Protein AF-A0A9C9EP61-F1 (afdb_monomer_lite)

Foldseek 3Di:
DDDDDDDDDDDDDDPPPPPPPPPPPPAKEFDDWDWDADPFKIKIKTFIPDAWDKDWDADVQGIKMKTAQHPYYPDDDDDDDPHQFWDDWDWDQDPRIIIITTGTDPQWDDWDWDADDNRRMIMIMTGGDPVNVLVPVQVVVLVLLPPFAEEEEAAECACVQVNVPHDDPCCVVCVVLCVRNVNNYHYDYHHVPRLADDLVVVQVGQEYEYEYAPPDDQATNEPVHQVSVQVSLVSNHAYEYAHQQQPVRHDPVSNVVCCVLQQFPDKDQADWFQWKDFDDLDDPDDDPPDDTDGQPDGWGFIFTDHDPVPPPPWDQTIAGPVRTGQWTGHLVSSYIYGRTDLVSPPDPVSSSVSVVSRCCSNPPD

Structure (mmCIF, N/CA/C/O backbone):
data_AF-A0A9C9EP61-F1
#
_entry.id   AF-A0A9C9EP61-F1
#
loop_
_atom_site.group_PDB
_atom_site.id
_atom_site.type_symbol
_atom_site.label_atom_id
_atom_site.label_alt_id
_atom_site.label_comp_id
_atom_site.label_asym_id
_atom_site.label_entity_id
_atom_site.label_seq_id
_atom_site.pdbx_PDB_ins_code
_atom_site.Cartn_x
_atom_site.Cartn_y
_atom_site.Cartn_z
_atom_site.occupancy
_atom_site.B_iso_or_equiv
_atom_site.auth_seq_id
_atom_site.auth_comp_id
_atom_site.auth_asym_id
_atom_site.auth_atom_id
_atom_site.pdbx_PDB_model_num
ATOM 1 N N . MET A 1 1 ? 54.761 71.114 -69.183 1.00 47.09 1 MET A N 1
ATOM 2 C CA . MET A 1 1 ? 54.412 70.896 -67.761 1.00 47.09 1 MET A CA 1
ATOM 3 C C . MET A 1 1 ? 52.918 70.625 -67.691 1.00 47.09 1 MET A C 1
ATOM 5 O O . MET A 1 1 ? 52.150 71.533 -67.957 1.00 47.09 1 MET A O 1
ATOM 9 N N . SER A 1 2 ? 52.515 69.367 -67.508 1.00 31.52 2 SER A N 1
ATOM 10 C CA . SER A 1 2 ? 51.108 68.917 -67.514 1.00 31.52 2 SER A CA 1
ATOM 11 C C . SER A 1 2 ? 51.138 67.409 -67.237 1.00 31.52 2 SER A C 1
ATOM 13 O O . SER A 1 2 ? 51.799 66.684 -67.972 1.00 31.52 2 SER A O 1
ATOM 15 N N . ASN A 1 3 ? 50.732 66.975 -66.047 1.00 32.06 3 ASN A N 1
ATOM 16 C CA . ASN A 1 3 ? 49.383 66.523 -65.677 1.00 32.06 3 ASN A CA 1
ATOM 17 C C . ASN A 1 3 ? 49.166 65.011 -65.877 1.00 32.06 3 ASN A C 1
ATOM 19 O O . ASN A 1 3 ? 48.883 64.541 -66.970 1.00 32.06 3 ASN A O 1
ATOM 23 N N . GLN A 1 4 ? 49.165 64.346 -64.720 1.00 39.28 4 GLN A N 1
ATOM 24 C CA . GLN A 1 4 ? 48.164 63.380 -64.264 1.00 39.28 4 GLN A CA 1
ATOM 25 C C . GLN A 1 4 ? 48.228 61.883 -64.653 1.00 39.28 4 GLN A C 1
ATOM 27 O O . GLN A 1 4 ? 48.832 61.505 -65.652 1.00 39.28 4 GLN A O 1
ATOM 32 N N . PRO A 1 5 ? 47.663 61.026 -63.765 1.00 59.91 5 PRO A N 1
ATOM 33 C CA . PRO A 1 5 ? 47.977 59.606 -63.601 1.00 59.91 5 PRO A CA 1
ATOM 34 C C . PRO A 1 5 ? 46.868 58.702 -64.167 1.00 59.91 5 PRO A C 1
ATOM 36 O O . PRO A 1 5 ? 45.802 59.195 -64.507 1.00 59.91 5 PRO A O 1
ATOM 39 N N . LEU A 1 6 ? 47.066 57.377 -64.174 1.00 35.31 6 LEU A N 1
ATOM 40 C CA . LEU A 1 6 ? 46.055 56.408 -63.712 1.00 35.31 6 LEU A CA 1
ATOM 41 C C . LEU A 1 6 ? 46.571 54.968 -63.791 1.00 35.31 6 LEU A C 1
ATOM 43 O O . LEU A 1 6 ? 47.116 54.510 -64.793 1.00 35.31 6 LEU A O 1
ATOM 47 N N . SER A 1 7 ? 46.352 54.277 -62.681 1.00 42.75 7 SER A N 1
ATOM 48 C CA . SER A 1 7 ? 46.517 52.852 -62.460 1.00 42.75 7 SER A CA 1
ATOM 49 C C . SER A 1 7 ? 45.772 52.012 -63.502 1.00 42.75 7 SER A C 1
ATOM 51 O O . SER A 1 7 ? 44.589 52.215 -63.771 1.00 42.75 7 SER A O 1
ATOM 53 N N . LYS A 1 8 ? 46.450 50.997 -64.044 1.00 36.00 8 LYS A N 1
ATOM 54 C CA . LYS A 1 8 ? 45.806 49.870 -64.723 1.00 36.00 8 LYS A CA 1
ATOM 55 C C . LYS A 1 8 ? 46.095 48.602 -63.932 1.00 36.00 8 LYS A C 1
ATOM 57 O O . LYS A 1 8 ? 47.227 48.135 -63.872 1.00 36.00 8 LYS A O 1
ATOM 62 N N . TYR A 1 9 ? 45.043 48.096 -63.303 1.00 37.34 9 TYR A N 1
ATOM 63 C CA . TYR A 1 9 ? 44.960 46.778 -62.693 1.00 37.34 9 TYR A CA 1
ATOM 64 C C . TYR A 1 9 ? 45.374 45.699 -63.702 1.00 37.34 9 TYR A C 1
ATOM 66 O O . TYR A 1 9 ? 44.751 45.570 -64.756 1.00 37.34 9 TYR A O 1
ATOM 74 N N . LEU A 1 10 ? 46.389 44.903 -63.361 1.00 34.44 10 LEU A N 1
ATOM 75 C CA . LEU A 1 10 ? 46.629 43.607 -63.986 1.00 34.44 10 LEU A CA 1
ATOM 76 C C . LEU A 1 10 ? 46.013 42.545 -63.068 1.00 34.44 10 LEU A C 1
ATOM 78 O O . LEU A 1 10 ? 46.507 42.284 -61.973 1.00 34.44 10 LEU A O 1
ATOM 82 N N . ILE A 1 11 ? 44.888 41.981 -63.497 1.00 39.00 11 ILE A N 1
ATOM 83 C CA . ILE A 1 11 ? 44.238 40.840 -62.852 1.00 39.00 11 ILE A CA 1
ATOM 84 C C . ILE A 1 11 ? 45.041 39.592 -63.240 1.00 39.00 11 ILE A C 1
ATOM 86 O O . ILE A 1 11 ? 45.041 39.200 -64.404 1.00 39.00 11 ILE A O 1
ATOM 90 N N . ILE A 1 12 ? 45.716 38.961 -62.277 1.00 40.34 12 ILE A N 1
ATOM 91 C CA . ILE A 1 12 ? 46.240 37.599 -62.430 1.00 40.34 12 ILE A CA 1
ATOM 92 C C . ILE A 1 12 ? 45.172 36.648 -61.884 1.00 40.34 12 ILE A C 1
ATOM 94 O O . ILE A 1 12 ? 44.967 36.555 -60.676 1.00 40.34 12 ILE A O 1
ATOM 98 N N . ILE A 1 13 ? 44.469 35.957 -62.784 1.00 39.62 13 ILE A N 1
ATOM 99 C CA . ILE A 1 13 ? 43.580 34.845 -62.437 1.00 39.62 13 ILE A CA 1
ATOM 100 C C . ILE A 1 13 ? 44.462 33.614 -62.213 1.00 39.62 13 ILE A C 1
ATOM 102 O O . ILE A 1 13 ? 44.888 32.967 -63.166 1.00 39.62 13 ILE A O 1
ATOM 106 N N . ALA A 1 14 ? 44.737 33.280 -60.954 1.00 39.09 14 ALA A N 1
ATOM 107 C CA . ALA A 1 14 ? 45.193 31.944 -60.594 1.00 39.09 14 ALA A CA 1
ATOM 108 C C . ALA A 1 14 ? 43.950 31.059 -60.422 1.00 39.09 14 ALA A C 1
ATOM 110 O O . ALA A 1 14 ? 43.217 31.194 -59.443 1.00 39.09 14 ALA A O 1
ATOM 111 N N . LEU A 1 15 ? 43.691 30.179 -61.396 1.00 37.53 15 LEU A N 1
ATOM 112 C CA . LEU A 1 15 ? 42.728 29.087 -61.258 1.00 37.53 15 LEU A CA 1
ATOM 113 C C . LEU A 1 15 ? 43.193 28.168 -60.118 1.00 37.53 15 LEU A C 1
ATOM 115 O O . LEU A 1 15 ? 44.021 27.280 -60.311 1.00 37.53 15 LEU A O 1
ATOM 119 N N . SER A 1 16 ? 42.651 28.365 -58.923 1.00 39.03 16 SER A N 1
ATOM 120 C CA . SER A 1 16 ? 42.674 27.368 -57.862 1.00 39.03 16 SER A CA 1
ATOM 121 C C . SER A 1 16 ? 41.509 26.406 -58.087 1.00 39.03 16 SER A C 1
ATOM 123 O O . SER A 1 16 ? 40.416 26.562 -57.547 1.00 39.03 16 SER A O 1
ATOM 125 N N . THR A 1 17 ? 41.735 25.364 -58.887 1.00 43.00 17 THR A N 1
ATOM 126 C CA . THR A 1 17 ? 40.941 24.137 -58.773 1.00 43.00 17 THR A CA 1
ATOM 127 C C . THR A 1 17 ? 41.247 23.515 -57.415 1.00 43.00 17 THR A C 1
ATOM 129 O O . THR A 1 17 ? 42.119 22.657 -57.280 1.00 43.00 17 THR A O 1
ATOM 132 N N . LEU A 1 18 ? 40.551 23.994 -56.384 1.00 37.81 18 LEU A N 1
ATOM 133 C CA . LEU A 1 18 ? 40.455 23.328 -55.100 1.00 37.81 18 LEU A CA 1
ATOM 134 C C . LEU A 1 18 ? 39.648 22.049 -55.345 1.00 37.81 18 LEU A C 1
ATOM 136 O O . LEU A 1 18 ? 38.420 22.039 -55.274 1.00 37.81 18 LEU A O 1
ATOM 140 N N . VAL A 1 19 ? 40.337 20.967 -55.706 1.00 42.50 19 VAL A N 1
ATOM 141 C CA . VAL A 1 19 ? 39.764 19.627 -55.610 1.00 42.50 19 VAL A CA 1
ATOM 142 C C . VAL A 1 19 ? 39.486 19.426 -54.128 1.00 42.50 19 VAL A C 1
ATOM 144 O O . VAL A 1 19 ? 40.402 19.203 -53.338 1.00 42.50 19 VAL A O 1
ATOM 147 N N . ALA A 1 20 ? 38.223 19.582 -53.735 1.00 42.50 20 ALA A N 1
ATOM 148 C CA . ALA A 1 20 ? 37.756 19.179 -52.425 1.00 42.50 20 ALA A CA 1
ATOM 149 C C . ALA A 1 20 ? 37.981 17.668 -52.322 1.00 42.50 20 ALA A C 1
ATOM 151 O O . ALA A 1 20 ? 37.169 16.870 -52.790 1.00 42.50 20 ALA A O 1
ATOM 152 N N . LEU A 1 21 ? 39.126 17.270 -51.762 1.00 39.22 21 LEU A N 1
ATOM 153 C CA . LEU A 1 21 ? 39.342 15.904 -51.317 1.00 39.22 21 LEU A CA 1
ATOM 154 C C . LEU A 1 21 ? 38.167 15.577 -50.390 1.00 39.22 21 LEU A C 1
ATOM 156 O O . LEU A 1 21 ? 37.968 16.304 -49.410 1.00 39.22 21 LEU A O 1
ATOM 160 N N . PRO A 1 22 ? 37.351 14.550 -50.686 1.00 43.78 22 PRO A N 1
ATOM 161 C CA . PRO A 1 22 ? 36.293 14.164 -49.778 1.00 43.78 22 PRO A CA 1
ATOM 162 C C . PRO A 1 22 ? 36.970 13.815 -48.459 1.00 43.78 22 PRO A C 1
ATOM 164 O O . PRO A 1 22 ? 37.740 12.858 -48.381 1.00 43.78 22 PRO A O 1
ATOM 167 N N . ILE A 1 23 ? 36.721 14.625 -47.428 1.00 45.16 23 ILE A N 1
ATOM 168 C CA . ILE A 1 23 ? 37.123 14.308 -46.065 1.00 45.16 23 ILE A CA 1
ATOM 169 C C . ILE A 1 23 ? 36.428 12.985 -45.763 1.00 45.16 23 ILE A C 1
ATOM 171 O O . ILE A 1 23 ? 35.215 12.939 -45.544 1.00 45.16 23 ILE A O 1
ATOM 175 N N . SER A 1 24 ? 37.191 11.895 -45.845 1.00 47.41 24 SER A N 1
ATOM 176 C CA . SER A 1 24 ? 36.751 10.560 -45.474 1.00 47.41 24 SER A CA 1
ATOM 177 C C . SER A 1 24 ? 36.439 10.614 -43.989 1.00 47.41 24 SER A C 1
ATOM 179 O O . SER A 1 24 ? 37.309 10.418 -43.140 1.00 47.41 24 SER A O 1
ATOM 181 N N . THR A 1 25 ? 35.188 10.934 -43.672 1.00 54.41 25 THR A N 1
ATOM 182 C CA . THR A 1 25 ? 34.668 10.887 -42.314 1.00 54.41 25 THR A CA 1
ATOM 183 C C . THR A 1 25 ? 34.943 9.474 -41.804 1.00 54.41 25 THR A C 1
ATOM 185 O O . THR A 1 25 ? 34.548 8.514 -42.477 1.00 54.41 25 THR A O 1
ATOM 188 N N . PRO A 1 26 ? 35.670 9.310 -40.683 1.00 55.53 26 PRO A N 1
ATOM 189 C CA . PRO A 1 26 ? 36.071 7.995 -40.218 1.00 55.53 26 PRO A CA 1
ATOM 190 C C . PRO A 1 26 ? 34.837 7.107 -40.096 1.00 55.53 26 PRO A C 1
ATOM 192 O O . PRO A 1 26 ? 33.879 7.479 -39.424 1.00 55.53 26 PRO A O 1
ATOM 195 N N . ALA A 1 27 ? 34.862 5.942 -40.740 1.00 72.38 27 ALA A N 1
ATOM 196 C CA . ALA A 1 27 ? 33.738 5.018 -40.714 1.00 72.38 27 ALA A CA 1
ATOM 197 C C . ALA A 1 27 ? 33.369 4.653 -39.269 1.00 72.38 27 ALA A C 1
ATOM 199 O O . ALA A 1 27 ? 34.232 4.159 -38.539 1.00 72.38 27 ALA A O 1
ATOM 200 N N . LEU A 1 28 ? 32.125 4.940 -38.872 1.00 89.50 28 LEU A N 1
ATOM 201 C CA . LEU A 1 28 ? 31.515 4.461 -37.632 1.00 89.50 28 LEU A CA 1
ATOM 202 C C . LEU A 1 28 ? 31.005 3.039 -37.871 1.00 89.50 28 LEU A C 1
ATOM 204 O O . LEU A 1 28 ? 30.383 2.765 -38.907 1.00 89.50 28 LEU A O 1
ATOM 208 N N . LYS A 1 29 ? 31.282 2.143 -36.928 1.00 92.75 29 LYS A N 1
ATOM 209 C CA . LYS A 1 29 ? 30.947 0.722 -37.021 1.00 92.75 29 LYS A CA 1
ATOM 210 C C . LYS A 1 29 ? 30.133 0.286 -35.811 1.00 92.75 29 LYS A C 1
ATOM 212 O O . LYS A 1 29 ? 30.565 0.521 -34.684 1.00 92.75 29 LYS A O 1
ATOM 217 N N . LEU A 1 30 ? 29.010 -0.393 -36.048 1.00 93.88 30 LEU A N 1
ATOM 218 C CA . LEU A 1 30 ? 28.313 -1.144 -35.001 1.00 93.88 30 LEU A CA 1
ATOM 219 C C . LEU A 1 30 ? 29.069 -2.460 -34.774 1.00 93.88 30 LEU A C 1
ATOM 221 O O . LEU A 1 30 ? 29.261 -3.230 -35.717 1.00 93.88 30 LEU A O 1
ATOM 225 N N . LYS A 1 31 ? 29.549 -2.662 -33.548 1.00 95.19 31 LYS A N 1
ATOM 226 C CA . LYS A 1 31 ? 30.440 -3.757 -33.148 1.00 95.19 31 LYS A CA 1
ATOM 227 C C . LYS A 1 31 ? 29.719 -4.889 -32.443 1.00 95.19 31 LYS A C 1
ATOM 229 O O . LYS A 1 31 ? 30.128 -6.031 -32.609 1.00 95.19 31 LYS A O 1
ATOM 234 N N . ASN A 1 32 ? 28.721 -4.562 -31.632 1.00 95.12 32 ASN A N 1
ATOM 235 C CA . ASN A 1 32 ? 28.028 -5.543 -30.818 1.00 95.12 32 ASN A CA 1
ATOM 236 C C . ASN A 1 32 ? 26.606 -5.087 -30.493 1.00 95.12 32 ASN A C 1
ATOM 238 O O . ASN A 1 32 ? 26.343 -3.881 -30.415 1.00 95.12 32 ASN A O 1
ATOM 242 N N . ILE A 1 33 ? 25.730 -6.066 -30.286 1.00 95.25 33 ILE A N 1
ATOM 243 C CA . ILE A 1 33 ? 24.381 -5.894 -29.761 1.00 95.25 33 ILE A CA 1
ATOM 244 C C . ILE A 1 33 ? 24.231 -6.890 -28.619 1.00 95.25 33 ILE A C 1
ATOM 246 O O . ILE A 1 33 ? 24.297 -8.095 -28.849 1.00 95.25 33 ILE A O 1
ATOM 250 N N . GLU A 1 34 ? 24.016 -6.397 -27.407 1.00 93.75 34 GLU A N 1
ATOM 251 C CA . GLU A 1 34 ? 23.758 -7.245 -26.242 1.00 93.75 34 GLU A CA 1
ATOM 252 C C . GLU A 1 34 ? 22.342 -7.021 -25.731 1.00 93.75 34 GLU A C 1
ATOM 254 O O . GLU A 1 34 ? 21.835 -5.899 -25.730 1.00 93.75 34 GLU A O 1
ATOM 259 N N . ILE A 1 35 ? 21.705 -8.108 -25.303 1.00 92.31 35 ILE A N 1
ATOM 260 C CA . ILE A 1 35 ? 20.376 -8.092 -24.702 1.00 92.31 35 ILE A CA 1
ATOM 261 C C . ILE A 1 35 ? 20.505 -8.739 -23.332 1.00 92.31 35 ILE A C 1
ATOM 263 O O . ILE A 1 35 ? 20.942 -9.882 -23.222 1.00 92.31 35 ILE A O 1
ATOM 267 N N . ALA A 1 36 ? 20.099 -8.018 -22.294 1.00 87.94 36 ALA A N 1
ATOM 268 C CA . ALA A 1 36 ? 19.971 -8.576 -20.957 1.00 87.94 36 ALA A CA 1
ATOM 269 C C . ALA A 1 36 ? 18.525 -8.416 -20.498 1.00 87.94 36 ALA A C 1
ATOM 271 O O . ALA A 1 36 ? 18.012 -7.299 -20.396 1.00 87.94 36 ALA A O 1
ATOM 272 N N . SER A 1 37 ? 17.867 -9.545 -20.241 1.00 82.56 37 SER A N 1
ATOM 273 C CA . SER A 1 37 ? 16.526 -9.568 -19.668 1.00 82.56 37 SER A CA 1
ATOM 274 C C . SER A 1 37 ? 16.626 -9.731 -18.160 1.00 82.56 37 SER A C 1
ATOM 276 O O . SER A 1 37 ? 17.314 -10.621 -17.667 1.00 82.56 37 SER A O 1
ATOM 278 N N . ARG A 1 38 ? 15.912 -8.879 -17.438 1.00 74.75 38 ARG A N 1
ATOM 279 C CA . ARG A 1 38 ? 15.660 -8.983 -16.003 1.00 74.75 38 ARG A CA 1
ATOM 280 C C . ARG A 1 38 ? 14.165 -9.170 -15.787 1.00 74.75 38 ARG A C 1
ATOM 282 O O . ARG A 1 38 ? 13.385 -9.164 -16.741 1.00 74.75 38 ARG A O 1
ATOM 289 N N . GLU A 1 39 ? 13.774 -9.337 -14.534 1.00 66.06 39 GLU A N 1
ATOM 290 C CA . GLU A 1 39 ? 12.366 -9.429 -14.164 1.00 66.06 39 GLU A CA 1
ATOM 291 C C . GLU A 1 39 ? 11.584 -8.159 -14.523 1.00 66.06 39 GLU A C 1
ATOM 293 O O . GLU A 1 39 ? 10.521 -8.244 -15.132 1.00 66.06 39 GLU A O 1
ATOM 298 N N . GLU A 1 40 ? 12.163 -6.989 -14.247 1.00 70.69 40 GLU A N 1
ATOM 299 C CA . GLU A 1 40 ? 11.479 -5.697 -14.381 1.00 70.69 40 GLU A CA 1
ATOM 300 C C . GLU A 1 40 ? 11.899 -4.877 -15.607 1.00 70.69 40 GLU A C 1
ATOM 302 O O . GLU A 1 40 ? 11.382 -3.784 -15.842 1.00 70.69 40 GLU A O 1
ATOM 307 N N . SER A 1 41 ? 12.861 -5.351 -16.398 1.00 77.81 41 SER A N 1
ATOM 308 C CA . SER A 1 41 ? 13.286 -4.638 -17.602 1.00 77.81 41 SER A CA 1
ATOM 309 C C . SER A 1 41 ? 14.017 -5.530 -18.595 1.00 77.81 41 SER A C 1
ATOM 311 O O . SER A 1 41 ? 14.496 -6.617 -18.282 1.00 77.81 41 SER A O 1
ATOM 313 N N . THR A 1 42 ? 14.119 -5.062 -19.835 1.00 86.69 42 THR A N 1
ATOM 314 C CA . THR A 1 42 ? 15.084 -5.573 -20.811 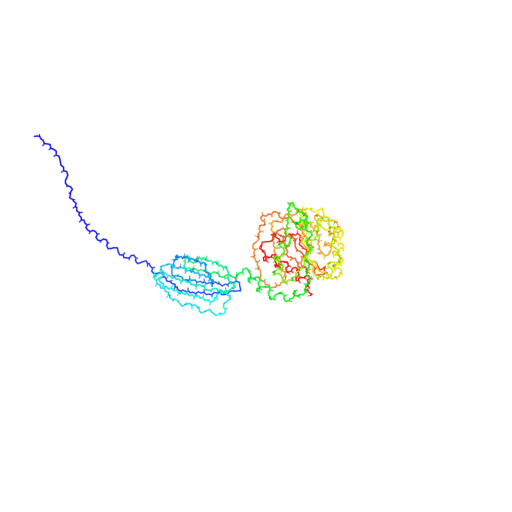1.00 86.69 42 THR A CA 1
ATOM 315 C C . THR A 1 42 ? 15.976 -4.427 -21.254 1.00 86.69 42 THR A C 1
ATOM 317 O O . THR A 1 42 ? 15.482 -3.403 -21.725 1.00 86.69 42 THR A O 1
ATOM 320 N N . SER A 1 43 ? 17.289 -4.591 -21.116 1.00 88.75 43 SER A N 1
ATOM 321 C CA . SER A 1 43 ? 18.269 -3.647 -21.649 1.00 88.75 43 SER A CA 1
ATOM 322 C C . SER A 1 43 ? 18.833 -4.148 -22.970 1.00 88.75 43 SER A C 1
ATOM 324 O O . SER A 1 43 ? 19.226 -5.311 -23.071 1.00 88.75 43 SER A O 1
ATOM 326 N N . ILE A 1 44 ? 18.913 -3.250 -23.947 1.00 94.00 44 ILE A N 1
ATOM 327 C CA . ILE A 1 44 ? 19.553 -3.467 -25.242 1.00 94.00 44 ILE A CA 1
ATOM 328 C C . ILE A 1 44 ? 20.723 -2.500 -25.365 1.00 94.00 44 ILE A C 1
ATOM 330 O O . ILE A 1 44 ? 20.549 -1.283 -25.281 1.00 94.00 44 ILE A O 1
ATOM 334 N N . ASP A 1 45 ? 21.897 -3.052 -25.619 1.00 93.75 45 ASP A N 1
ATOM 335 C CA . ASP A 1 45 ? 23.152 -2.326 -25.713 1.00 93.75 45 ASP A CA 1
ATOM 336 C C . ASP A 1 45 ? 23.671 -2.353 -27.149 1.00 93.75 45 ASP A C 1
ATOM 338 O O . ASP A 1 45 ? 23.980 -3.412 -27.684 1.00 93.75 45 ASP A O 1
ATOM 342 N N . LEU A 1 46 ? 23.785 -1.179 -27.777 1.00 95.50 46 LEU A N 1
ATOM 343 C CA . LEU A 1 46 ? 24.366 -1.004 -29.111 1.00 95.50 46 LEU A CA 1
ATOM 344 C C . LEU A 1 46 ? 25.769 -0.404 -28.980 1.00 95.50 46 LEU A C 1
ATOM 346 O O . LEU A 1 46 ? 25.921 0.784 -28.670 1.00 95.50 46 LEU A O 1
ATOM 350 N N . ALA A 1 47 ? 26.798 -1.219 -29.207 1.00 95.44 47 ALA A N 1
ATOM 351 C CA . ALA A 1 47 ? 28.192 -0.824 -29.016 1.00 95.44 47 ALA A CA 1
ATOM 352 C C . ALA A 1 47 ? 28.857 -0.404 -30.332 1.00 95.44 47 ALA A C 1
ATOM 354 O O . ALA A 1 47 ? 28.889 -1.164 -31.300 1.00 95.44 47 ALA A O 1
ATOM 355 N N . PHE A 1 48 ? 29.466 0.778 -30.351 1.00 95.00 48 PHE A N 1
ATOM 356 C CA . PHE A 1 48 ? 30.142 1.349 -31.512 1.00 95.00 48 PHE A CA 1
ATOM 357 C C . PHE A 1 48 ? 31.639 1.554 -31.261 1.00 95.00 48 PHE A C 1
ATOM 359 O O . PHE A 1 48 ? 32.102 1.697 -30.129 1.00 95.00 48 PHE A O 1
ATOM 366 N N . ASP A 1 49 ? 32.432 1.611 -32.331 1.00 93.19 49 ASP A N 1
ATOM 367 C CA . ASP A 1 49 ? 33.876 1.857 -32.226 1.00 93.19 49 ASP A CA 1
ATOM 368 C C . ASP A 1 49 ? 34.222 3.315 -31.849 1.00 93.19 49 ASP A C 1
ATOM 370 O O . ASP A 1 49 ? 35.288 3.593 -31.273 1.00 93.19 49 ASP A O 1
ATOM 374 N N . LYS A 1 50 ? 33.308 4.252 -32.131 1.00 91.12 50 LYS A N 1
ATOM 375 C CA . LYS A 1 50 ? 33.460 5.703 -31.948 1.00 91.12 50 LYS A CA 1
ATOM 376 C C . LYS A 1 50 ? 32.165 6.342 -31.430 1.00 91.12 50 LYS A C 1
ATOM 378 O O . LYS A 1 50 ? 31.104 5.737 -31.560 1.00 91.12 50 LYS A O 1
ATOM 383 N N . PRO A 1 51 ? 32.238 7.559 -30.857 1.00 90.56 51 PRO A N 1
ATOM 384 C CA . PRO A 1 51 ? 31.046 8.323 -30.523 1.00 90.56 51 PRO A CA 1
ATOM 385 C C . PRO A 1 51 ? 30.182 8.601 -31.754 1.00 90.56 51 PRO A C 1
ATOM 387 O O . PRO A 1 51 ? 30.699 8.776 -32.859 1.00 90.56 51 PRO A O 1
ATOM 390 N N . PHE A 1 52 ? 28.873 8.651 -31.547 1.00 90.62 52 PHE A N 1
ATOM 391 C CA . PHE A 1 52 ? 27.879 8.793 -32.608 1.00 90.62 52 PHE A CA 1
ATOM 392 C C . PHE A 1 52 ? 26.756 9.729 -32.187 1.00 90.62 52 PHE A C 1
ATOM 394 O O . PHE A 1 52 ? 26.560 9.983 -30.998 1.00 90.62 52 PHE A O 1
ATOM 401 N N . ASP A 1 53 ? 25.984 10.182 -33.167 1.00 88.62 53 ASP A N 1
ATOM 402 C CA . ASP A 1 53 ? 24.740 10.917 -32.967 1.00 88.62 53 ASP A CA 1
ATOM 403 C C . ASP A 1 53 ? 23.557 10.008 -33.279 1.00 88.62 53 ASP A C 1
ATOM 405 O O . ASP A 1 53 ? 23.651 9.132 -34.146 1.00 88.62 53 ASP A O 1
ATOM 409 N N . TYR A 1 54 ? 22.450 10.210 -32.568 1.00 90.69 54 TYR A N 1
ATOM 410 C CA . TYR A 1 54 ? 21.248 9.408 -32.738 1.00 90.69 54 TYR A CA 1
ATOM 411 C C . TYR A 1 54 ? 19.987 10.243 -32.534 1.00 90.69 54 TYR A C 1
ATOM 413 O O . TYR A 1 54 ? 20.023 11.248 -31.826 1.00 90.69 54 TYR A O 1
ATOM 421 N N . ASN A 1 55 ? 18.893 9.801 -33.148 1.00 86.75 55 ASN A N 1
ATOM 422 C CA . ASN A 1 55 ? 17.542 10.197 -32.777 1.00 86.75 55 ASN A CA 1
ATOM 423 C C . ASN A 1 55 ? 16.750 8.958 -32.349 1.00 86.75 55 ASN A C 1
ATOM 425 O O . ASN A 1 55 ? 17.025 7.857 -32.836 1.00 86.75 55 ASN A O 1
ATOM 429 N N . ILE A 1 56 ? 15.787 9.138 -31.453 1.00 87.31 56 ILE A N 1
ATOM 430 C CA . ILE A 1 56 ? 14.904 8.074 -30.985 1.00 87.31 56 ILE A CA 1
ATOM 431 C C . ILE A 1 56 ? 13.468 8.580 -30.964 1.00 87.31 56 ILE A C 1
ATOM 433 O O . ILE A 1 56 ? 13.183 9.623 -30.386 1.00 87.31 56 ILE A O 1
ATOM 437 N N . ASP A 1 57 ? 12.577 7.803 -31.567 1.00 81.75 57 ASP A N 1
ATOM 438 C CA . ASP A 1 57 ? 11.151 8.082 -31.623 1.00 81.75 57 ASP A CA 1
ATOM 439 C C . ASP A 1 57 ? 10.380 6.864 -31.100 1.00 81.75 57 ASP A C 1
ATOM 441 O O . ASP A 1 57 ? 10.663 5.713 -31.458 1.00 81.75 57 ASP A O 1
ATOM 445 N N . ALA A 1 58 ? 9.390 7.113 -30.245 1.00 79.25 58 ALA A N 1
ATOM 446 C CA . ALA A 1 58 ? 8.426 6.090 -29.865 1.00 79.25 58 ALA A CA 1
ATOM 447 C C . ALA A 1 58 ? 7.445 5.861 -31.021 1.00 79.25 58 ALA A C 1
ATOM 449 O O . ALA A 1 58 ? 6.934 6.811 -31.614 1.00 79.25 58 ALA A O 1
ATOM 450 N N . ILE A 1 59 ? 7.174 4.598 -31.338 1.00 80.38 59 ILE A N 1
ATOM 451 C CA . ILE A 1 59 ? 6.251 4.200 -32.404 1.00 80.38 59 ILE A CA 1
ATOM 452 C C . ILE A 1 59 ? 5.202 3.232 -31.860 1.00 80.38 59 ILE A C 1
ATOM 454 O O . ILE A 1 59 ? 5.386 2.605 -30.816 1.00 80.38 59 ILE A O 1
ATOM 458 N N . ALA A 1 60 ? 4.097 3.066 -32.587 1.00 77.12 60 ALA A N 1
ATOM 459 C CA . ALA A 1 60 ? 3.128 2.026 -32.262 1.00 77.12 60 ALA A CA 1
ATOM 460 C C . ALA A 1 60 ? 3.827 0.652 -32.236 1.00 77.12 60 ALA A C 1
ATOM 462 O O . ALA A 1 60 ? 4.399 0.214 -33.238 1.00 77.12 60 ALA A O 1
ATOM 463 N N . GLY A 1 61 ? 3.797 -0.005 -31.073 1.00 80.25 61 GLY A N 1
ATOM 464 C CA . GLY A 1 61 ? 4.423 -1.310 -30.865 1.00 80.25 61 GLY A CA 1
ATOM 465 C C . GLY A 1 61 ? 5.942 -1.291 -30.658 1.00 80.25 61 GLY A C 1
ATOM 466 O O . GLY A 1 61 ? 6.555 -2.340 -30.831 1.00 80.25 61 GLY A O 1
ATOM 467 N N . GLY A 1 62 ? 6.561 -0.151 -30.315 1.00 88.44 62 GLY A N 1
ATOM 468 C CA . GLY A 1 62 ? 7.944 -0.137 -29.825 1.00 88.44 62 GLY A CA 1
ATOM 469 C C . GLY A 1 62 ? 8.721 1.159 -30.061 1.00 88.44 62 GLY A C 1
ATOM 470 O O . GLY A 1 62 ? 8.209 2.259 -29.865 1.00 88.44 62 GLY A O 1
ATOM 471 N N . LEU A 1 63 ? 9.986 1.021 -30.465 1.00 89.69 63 LEU A N 1
ATOM 472 C CA . LEU A 1 63 ? 10.932 2.122 -30.654 1.00 89.69 63 LEU A CA 1
ATOM 473 C C . LEU A 1 63 ? 11.549 2.113 -32.049 1.00 89.69 63 LEU A C 1
ATOM 475 O O . LEU A 1 63 ? 11.863 1.057 -32.608 1.00 89.69 63 LEU A O 1
ATOM 479 N N . PHE A 1 64 ? 11.809 3.310 -32.563 1.00 90.38 64 PHE A N 1
ATOM 480 C CA . PHE A 1 64 ? 12.598 3.530 -33.763 1.00 90.38 64 PHE A CA 1
ATOM 481 C C . PHE A 1 64 ? 13.805 4.409 -33.442 1.00 90.38 64 PHE A C 1
ATOM 483 O O . PHE A 1 64 ? 13.664 5.512 -32.924 1.00 90.38 64 PHE A O 1
ATOM 490 N N . ILE A 1 65 ? 15.003 3.912 -33.736 1.00 93.12 65 ILE A N 1
ATOM 491 C CA . ILE A 1 65 ? 16.269 4.586 -33.449 1.00 93.12 65 ILE A CA 1
ATOM 492 C C . ILE A 1 65 ? 17.008 4.798 -34.763 1.00 93.12 65 ILE A C 1
ATOM 494 O O . ILE A 1 65 ? 17.185 3.870 -35.554 1.00 93.12 65 ILE A O 1
ATOM 498 N N . ILE A 1 66 ? 17.480 6.018 -34.980 1.00 91.44 66 ILE A N 1
ATOM 499 C CA . ILE A 1 66 ? 18.280 6.399 -36.139 1.00 91.44 66 ILE A CA 1
ATOM 500 C C . ILE A 1 66 ? 19.680 6.740 -35.645 1.00 91.44 66 ILE A C 1
ATOM 502 O O . ILE A 1 66 ? 19.832 7.699 -34.896 1.00 91.44 66 ILE A O 1
ATOM 506 N N . ILE A 1 67 ? 20.703 5.998 -36.074 1.00 92.75 67 ILE A N 1
ATOM 507 C CA . ILE A 1 67 ? 22.114 6.313 -35.811 1.00 92.75 67 ILE A CA 1
ATOM 508 C C . ILE A 1 67 ? 22.784 6.788 -37.103 1.00 92.75 67 ILE A C 1
ATOM 510 O O . ILE A 1 67 ? 22.749 6.114 -38.136 1.00 92.75 67 ILE A O 1
ATOM 514 N N . TYR A 1 68 ? 23.420 7.956 -37.047 1.00 89.50 68 TYR A N 1
ATOM 515 C CA . TYR A 1 68 ? 24.003 8.606 -38.221 1.00 89.50 68 TYR A CA 1
ATOM 516 C C . TYR A 1 68 ? 25.452 8.177 -38.478 1.00 89.50 68 TYR A C 1
ATOM 518 O O . TYR A 1 68 ? 26.207 7.886 -37.553 1.00 89.50 68 TYR A O 1
ATOM 526 N N . LYS A 1 69 ? 25.867 8.227 -39.751 1.00 89.19 69 LYS A N 1
ATOM 527 C CA . LYS A 1 69 ? 27.245 7.990 -40.232 1.00 89.19 69 LYS A CA 1
ATOM 528 C C . LYS A 1 69 ? 27.759 6.550 -40.044 1.00 89.19 69 LYS A C 1
ATOM 530 O O . LYS A 1 69 ? 28.967 6.325 -40.125 1.00 89.19 69 LYS A O 1
ATOM 535 N N . VAL A 1 70 ? 26.870 5.573 -39.847 1.00 87.62 70 VAL A N 1
ATOM 536 C CA . VAL A 1 70 ? 27.214 4.149 -39.695 1.00 87.62 70 VAL A CA 1
ATOM 537 C C . VAL A 1 70 ? 27.528 3.532 -41.058 1.00 87.62 70 VAL A C 1
ATOM 539 O O . VAL A 1 70 ? 26.642 3.270 -41.865 1.00 87.62 70 VAL A O 1
ATOM 542 N N . ASN A 1 71 ? 28.800 3.249 -41.319 1.00 86.75 71 ASN A N 1
ATOM 543 C CA . ASN A 1 71 ? 29.240 2.714 -42.613 1.00 86.75 71 ASN A CA 1
ATOM 544 C C . ASN A 1 71 ? 29.245 1.184 -42.661 1.00 86.75 71 ASN A C 1
ATOM 546 O O . ASN A 1 71 ? 29.306 0.611 -43.745 1.00 86.75 71 ASN A O 1
ATOM 550 N N . LYS A 1 72 ? 29.238 0.518 -41.503 1.00 86.50 72 LYS A N 1
ATOM 551 C CA . LYS A 1 72 ? 29.332 -0.940 -41.431 1.00 86.50 72 LYS A CA 1
ATOM 552 C C . LYS A 1 72 ? 28.674 -1.481 -40.163 1.00 86.50 72 LYS A C 1
ATOM 554 O O . LYS A 1 72 ? 28.819 -0.893 -39.093 1.00 86.50 72 LYS A O 1
ATOM 559 N N . VAL A 1 73 ? 28.002 -2.619 -40.301 1.00 88.94 73 VAL A N 1
ATOM 560 C CA . VAL A 1 73 ? 27.511 -3.453 -39.197 1.00 88.94 73 VAL A CA 1
ATOM 561 C C . VAL A 1 73 ? 28.386 -4.705 -39.170 1.00 88.94 73 VAL A C 1
ATOM 563 O O . VAL A 1 73 ? 28.524 -5.367 -40.196 1.00 88.94 73 VAL A O 1
ATOM 566 N N . GLU A 1 74 ? 29.066 -4.967 -38.054 1.00 90.62 74 GLU A N 1
ATOM 567 C CA . GLU A 1 74 ? 30.025 -6.079 -37.908 1.00 90.62 74 GLU A CA 1
ATOM 568 C C . GLU A 1 74 ? 29.522 -7.185 -36.965 1.00 90.62 74 GLU A C 1
ATOM 570 O O . GLU A 1 74 ? 30.284 -8.083 -36.624 1.00 90.62 74 GLU A O 1
ATOM 575 N N . CYS A 1 75 ? 28.250 -7.138 -36.570 1.00 88.56 75 CYS A N 1
ATOM 576 C CA . CYS A 1 75 ? 27.607 -8.119 -35.700 1.00 88.56 75 CYS A CA 1
ATOM 577 C C . CYS A 1 75 ? 26.260 -8.573 -36.277 1.00 88.56 75 CYS A C 1
ATOM 579 O O . CYS A 1 75 ? 25.641 -7.864 -37.074 1.00 88.56 75 CYS A O 1
ATOM 581 N N . SER A 1 76 ? 25.799 -9.746 -35.855 1.00 89.38 76 SER A N 1
ATOM 582 C CA . SER A 1 76 ? 24.422 -10.193 -36.062 1.00 89.38 76 SER A CA 1
ATOM 583 C C . SER A 1 76 ? 23.506 -9.619 -34.981 1.00 89.38 76 SER A C 1
ATOM 585 O O . SER A 1 76 ? 23.958 -9.225 -33.905 1.00 89.38 76 SER A O 1
ATOM 587 N N . VAL A 1 77 ? 22.207 -9.563 -35.273 1.00 89.75 77 VAL A N 1
ATOM 588 C CA . VAL A 1 77 ? 21.192 -9.311 -34.246 1.00 89.75 77 VAL A CA 1
ATOM 589 C C . VAL A 1 77 ? 21.020 -10.606 -33.442 1.00 89.75 77 VAL A C 1
ATOM 591 O O . VAL A 1 77 ? 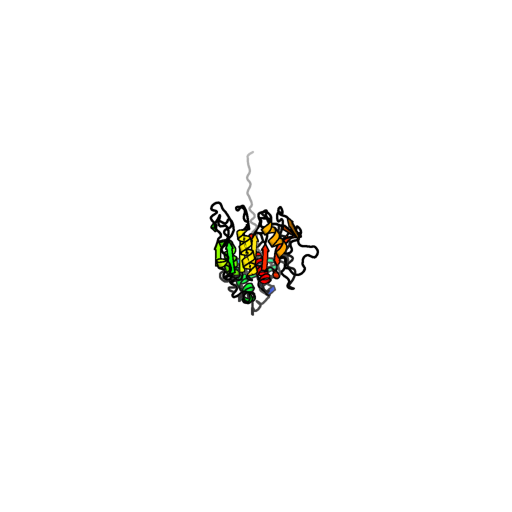20.832 -11.649 -34.072 1.00 89.75 77 VAL A O 1
ATOM 594 N N . PRO A 1 78 ? 21.108 -10.575 -32.099 1.00 88.38 78 PRO A N 1
ATOM 595 C CA . PRO A 1 78 ? 20.837 -11.747 -31.277 1.00 88.38 78 PRO A CA 1
ATOM 596 C C . PRO A 1 78 ? 19.423 -12.275 -31.520 1.00 88.38 78 PRO A C 1
ATOM 598 O O . PRO A 1 78 ? 18.485 -11.493 -31.689 1.00 88.38 78 PRO A O 1
ATOM 601 N N . GLU A 1 79 ? 19.270 -13.595 -31.522 1.00 87.19 79 GLU A N 1
ATOM 602 C CA . GLU A 1 79 ? 17.948 -14.212 -31.545 1.00 87.19 79 GLU A CA 1
ATOM 603 C C . GLU A 1 79 ? 17.212 -13.894 -30.238 1.00 87.19 79 GLU A C 1
ATOM 605 O O . GLU A 1 79 ? 17.802 -13.906 -29.157 1.00 87.19 79 GLU A O 1
ATOM 610 N N . ILE A 1 80 ? 15.925 -13.563 -30.342 1.00 86.88 80 ILE A N 1
ATOM 611 C CA . ILE A 1 80 ? 15.087 -13.227 -29.191 1.00 86.88 80 ILE A CA 1
ATOM 612 C C . ILE A 1 80 ? 14.157 -14.408 -28.947 1.00 86.88 80 ILE A C 1
ATOM 614 O O . ILE A 1 80 ? 13.111 -14.527 -29.581 1.00 86.88 80 ILE A O 1
ATOM 618 N N . THR A 1 81 ? 14.556 -15.273 -28.020 1.00 76.75 81 THR A N 1
ATOM 619 C CA . THR A 1 81 ? 13.740 -16.372 -27.497 1.00 76.75 81 THR A CA 1
ATOM 620 C C . THR A 1 81 ? 13.292 -16.018 -26.083 1.00 76.75 81 THR A C 1
ATOM 622 O O . THR A 1 81 ? 14.119 -15.637 -25.256 1.00 76.75 81 THR A O 1
ATOM 625 N N . ASP A 1 82 ? 11.992 -16.117 -25.807 1.00 72.38 82 ASP A N 1
ATOM 626 C CA . ASP A 1 82 ? 11.406 -15.963 -24.466 1.00 72.38 82 ASP A CA 1
ATOM 627 C C . ASP A 1 82 ? 11.711 -14.637 -23.740 1.00 72.38 82 ASP A C 1
ATOM 629 O O . ASP A 1 82 ? 11.915 -14.592 -22.525 1.00 72.38 82 ASP A O 1
ATOM 633 N N . ASN A 1 83 ? 11.700 -13.512 -24.465 1.00 83.00 83 ASN A N 1
ATOM 634 C CA . ASN A 1 83 ? 11.774 -12.192 -23.839 1.00 83.00 83 ASN A CA 1
ATOM 635 C C . ASN A 1 83 ? 10.378 -11.617 -23.533 1.00 83.00 83 ASN A C 1
ATOM 637 O O . ASN A 1 83 ? 9.500 -11.566 -24.392 1.00 83.00 83 ASN A O 1
ATOM 641 N N . ARG A 1 84 ? 10.188 -11.126 -22.301 1.00 77.62 84 ARG A N 1
ATOM 642 C CA . ARG A 1 84 ? 8.904 -10.581 -21.822 1.00 77.62 84 ARG A CA 1
ATOM 643 C C . ARG A 1 84 ? 8.521 -9.241 -22.457 1.00 77.62 84 ARG A C 1
ATOM 645 O O . ARG A 1 84 ? 7.337 -8.938 -22.591 1.00 77.62 84 ARG A O 1
ATOM 652 N N . PHE A 1 85 ? 9.495 -8.420 -22.837 1.00 82.88 85 PHE A N 1
ATOM 653 C CA . PHE A 1 85 ? 9.290 -7.006 -23.172 1.00 82.88 85 PHE A CA 1
ATOM 654 C C . PHE A 1 85 ? 9.581 -6.670 -24.637 1.00 82.88 85 PHE A C 1
ATOM 656 O O . PHE A 1 85 ? 9.008 -5.728 -25.187 1.00 82.88 85 PHE A O 1
ATOM 663 N N . ILE A 1 86 ? 10.413 -7.461 -25.310 1.00 90.38 86 ILE A N 1
ATOM 664 C CA . ILE A 1 86 ? 10.710 -7.304 -26.734 1.00 90.38 86 ILE A CA 1
ATOM 665 C C . ILE A 1 86 ? 10.283 -8.525 -27.530 1.00 90.38 86 ILE A C 1
ATOM 667 O O . ILE A 1 86 ? 10.455 -9.656 -27.097 1.00 90.38 86 ILE A O 1
ATOM 671 N N . SER A 1 87 ? 9.738 -8.278 -28.717 1.00 89.31 87 SER A N 1
ATOM 672 C CA . SER A 1 87 ? 9.340 -9.326 -29.657 1.00 89.31 87 SER A CA 1
ATOM 673 C C . SER A 1 87 ? 10.336 -9.484 -30.800 1.00 89.31 87 SER A C 1
ATOM 675 O O . SER A 1 87 ? 10.486 -10.573 -31.338 1.00 89.31 87 SER A O 1
ATOM 677 N N . SER A 1 88 ? 11.015 -8.407 -31.207 1.00 92.31 88 SER A N 1
ATOM 678 C CA . SER A 1 88 ? 12.069 -8.470 -32.225 1.00 92.31 88 SER A CA 1
ATOM 679 C C . SER A 1 88 ? 12.916 -7.199 -32.261 1.00 92.31 88 SER A C 1
ATOM 681 O O . SER A 1 88 ? 12.468 -6.117 -31.876 1.00 92.31 88 SER A O 1
ATOM 683 N N . ILE A 1 89 ? 14.128 -7.321 -32.801 1.00 94.25 89 ILE A N 1
ATOM 684 C CA . ILE A 1 89 ? 14.982 -6.195 -33.184 1.00 94.25 89 ILE A CA 1
ATOM 685 C C . ILE A 1 89 ? 15.269 -6.329 -34.678 1.00 94.25 89 ILE A C 1
ATOM 687 O O . ILE A 1 89 ? 15.737 -7.363 -35.138 1.00 94.25 89 ILE A O 1
ATOM 691 N N . ASN A 1 90 ? 14.993 -5.276 -35.440 1.00 93.75 90 ASN A N 1
ATOM 692 C CA . ASN A 1 90 ? 15.265 -5.211 -36.871 1.00 93.75 90 ASN A CA 1
ATOM 693 C C . ASN A 1 90 ? 16.252 -4.085 -37.143 1.00 93.75 90 ASN A C 1
ATOM 695 O O . ASN A 1 90 ? 16.072 -2.968 -36.656 1.00 93.75 90 ASN A O 1
ATOM 699 N N . ILE A 1 91 ? 17.282 -4.370 -37.934 1.00 93.50 91 ILE A N 1
ATOM 700 C CA . ILE A 1 91 ? 18.320 -3.400 -38.269 1.00 93.50 91 ILE A CA 1
ATOM 701 C C . ILE A 1 91 ? 18.432 -3.275 -39.781 1.00 93.50 91 ILE A C 1
ATOM 703 O O . ILE A 1 91 ? 18.609 -4.262 -40.487 1.00 93.50 91 ILE A O 1
ATOM 707 N N . GLU A 1 92 ? 18.378 -2.040 -40.264 1.00 92.62 92 GLU A N 1
ATOM 708 C CA . GLU A 1 92 ? 18.541 -1.697 -41.671 1.00 92.62 92 GLU A CA 1
ATOM 709 C C . GLU A 1 92 ? 19.616 -0.610 -41.792 1.00 92.62 92 GLU A C 1
ATOM 711 O O . GLU A 1 92 ? 19.512 0.448 -41.172 1.00 92.62 92 GLU A O 1
ATOM 716 N N . ASN A 1 93 ? 20.664 -0.846 -42.583 1.00 89.12 93 ASN A N 1
ATOM 717 C CA . ASN A 1 93 ? 21.677 0.174 -42.858 1.00 89.12 93 ASN A CA 1
ATOM 718 C C . ASN A 1 93 ? 21.469 0.756 -44.260 1.00 89.12 93 ASN A C 1
ATOM 720 O O . ASN A 1 93 ? 21.765 0.102 -45.259 1.00 89.12 93 ASN A O 1
ATOM 724 N N . VAL A 1 94 ? 20.983 1.998 -44.338 1.00 86.31 94 VAL A N 1
ATOM 725 C CA . VAL A 1 94 ? 20.656 2.681 -45.597 1.00 86.31 94 VAL A CA 1
ATOM 726 C C . VAL A 1 94 ? 21.453 3.969 -45.701 1.00 86.31 94 VAL A C 1
ATOM 728 O O . VAL A 1 94 ? 21.322 4.852 -44.859 1.00 86.31 94 VAL A O 1
ATOM 731 N N . LYS A 1 95 ? 22.250 4.120 -46.766 1.00 83.88 95 LYS A N 1
ATOM 732 C CA . LYS A 1 95 ? 22.969 5.372 -47.085 1.00 83.88 95 LYS A CA 1
ATOM 733 C C . LYS A 1 95 ? 23.757 5.955 -45.893 1.00 83.88 95 LYS A C 1
ATOM 735 O O . LYS A 1 95 ? 23.746 7.163 -45.677 1.00 83.88 95 LYS A O 1
ATOM 740 N N . LYS A 1 96 ? 24.479 5.102 -45.154 1.00 85.00 96 LYS A N 1
ATOM 741 C CA . LYS A 1 96 ? 25.265 5.460 -43.953 1.00 85.00 96 LYS A CA 1
ATOM 742 C C . LYS A 1 96 ? 24.427 5.871 -42.736 1.00 85.00 96 LYS A C 1
ATOM 744 O O . LYS A 1 96 ? 24.939 6.527 -41.828 1.00 85.00 96 LYS A O 1
ATOM 749 N N . THR A 1 97 ? 23.159 5.493 -42.709 1.00 88.62 97 THR A N 1
ATOM 750 C CA . THR A 1 97 ? 22.267 5.669 -41.569 1.00 88.62 97 THR A CA 1
ATOM 751 C C . THR A 1 97 ? 21.775 4.302 -41.132 1.00 88.62 97 THR A C 1
ATOM 753 O O . THR A 1 97 ? 21.167 3.572 -41.916 1.00 88.62 97 THR A O 1
ATOM 756 N N . LEU A 1 98 ? 22.024 3.968 -39.869 1.00 93.50 98 LEU A N 1
ATOM 757 C CA . LEU A 1 98 ? 21.521 2.749 -39.264 1.00 93.50 98 LEU A CA 1
ATOM 758 C C . LEU A 1 98 ? 20.153 3.025 -38.654 1.00 93.50 98 LEU A C 1
ATOM 760 O O . LEU A 1 98 ? 20.024 3.849 -37.753 1.00 93.50 98 LEU A O 1
ATOM 764 N N . LYS A 1 99 ? 19.143 2.322 -39.141 1.00 94.25 99 LYS A N 1
ATOM 765 C CA . LYS A 1 99 ? 17.804 2.305 -38.572 1.00 94.25 99 LYS A CA 1
ATOM 766 C C . LYS A 1 99 ? 17.674 1.050 -37.727 1.00 94.25 99 LYS A C 1
ATOM 768 O O . LYS A 1 99 ? 17.878 -0.052 -38.230 1.00 94.25 99 LYS A O 1
ATOM 773 N N . VAL A 1 100 ? 17.336 1.218 -36.460 1.00 94.69 100 VAL A N 1
ATOM 774 C CA . VAL A 1 100 ? 17.084 0.125 -35.525 1.00 94.69 100 VAL A CA 1
ATOM 775 C C . VAL A 1 100 ? 15.634 0.229 -35.084 1.00 94.69 100 VAL A C 1
ATOM 777 O O . VAL A 1 100 ? 15.225 1.229 -34.501 1.00 94.69 100 VAL A O 1
ATOM 780 N N . ARG A 1 101 ? 14.845 -0.799 -35.378 1.00 94.38 101 ARG A N 1
ATOM 781 C CA . ARG A 1 101 ? 13.465 -0.926 -34.918 1.00 94.38 101 ARG A CA 1
ATOM 782 C C . ARG A 1 101 ? 13.405 -2.003 -33.852 1.00 94.38 101 ARG A C 1
ATOM 784 O O . ARG A 1 101 ? 13.681 -3.163 -34.143 1.00 94.38 101 ARG A O 1
ATOM 791 N N . ILE A 1 102 ? 13.015 -1.621 -32.646 1.00 93.56 102 ILE A N 1
ATOM 792 C CA . ILE A 1 102 ? 12.783 -2.554 -31.549 1.00 93.56 102 ILE A CA 1
ATOM 793 C C . ILE A 1 102 ? 11.275 -2.690 -31.405 1.00 93.56 102 ILE A C 1
ATOM 795 O O . ILE A 1 102 ? 10.611 -1.728 -31.026 1.00 93.56 102 ILE A O 1
ATOM 799 N N . ASN A 1 103 ? 10.733 -3.856 -31.742 1.00 91.12 103 ASN A N 1
ATOM 800 C CA . ASN A 1 103 ? 9.324 -4.140 -31.520 1.00 91.12 103 ASN A CA 1
ATOM 801 C C . ASN A 1 103 ? 9.153 -4.687 -30.103 1.00 91.12 103 ASN A C 1
ATOM 803 O O . ASN A 1 103 ? 9.885 -5.584 -29.676 1.00 91.12 103 ASN A O 1
ATOM 807 N N . THR A 1 104 ? 8.185 -4.147 -29.378 1.00 88.06 104 THR A N 1
ATOM 808 C CA . THR A 1 104 ? 7.883 -4.550 -28.010 1.00 88.06 104 THR A CA 1
ATOM 809 C C . THR A 1 104 ? 6.707 -5.506 -27.950 1.00 88.06 104 THR A C 1
ATOM 811 O O . THR A 1 104 ? 5.933 -5.645 -28.900 1.00 88.06 104 THR A O 1
ATOM 814 N N . THR A 1 105 ? 6.564 -6.187 -26.820 1.00 82.44 105 THR A N 1
ATOM 815 C CA . THR A 1 105 ? 5.317 -6.874 -26.484 1.00 82.44 105 THR A CA 1
ATOM 816 C C . THR A 1 105 ? 4.275 -5.849 -26.015 1.00 82.44 105 THR A C 1
ATOM 818 O O . THR A 1 105 ? 4.580 -4.672 -25.798 1.00 82.44 105 THR A O 1
ATOM 821 N N . LYS A 1 106 ? 3.025 -6.289 -25.819 1.00 71.56 106 LYS A N 1
ATOM 822 C CA . LYS A 1 106 ? 1.974 -5.456 -25.200 1.00 71.56 106 LYS A CA 1
ATOM 823 C C . LYS A 1 106 ? 2.314 -5.042 -23.762 1.00 71.56 106 LYS A C 1
ATOM 825 O O . LYS A 1 106 ? 1.702 -4.118 -23.237 1.00 71.56 106 LYS A O 1
ATOM 830 N N . LEU A 1 107 ? 3.279 -5.723 -23.143 1.00 59.97 107 LEU A N 1
ATOM 831 C CA . LEU A 1 107 ? 3.660 -5.533 -21.752 1.00 59.97 107 LEU A CA 1
ATOM 832 C C . LEU A 1 107 ? 4.515 -4.282 -21.547 1.00 59.97 107 LEU A C 1
ATOM 834 O O . LEU A 1 107 ? 4.614 -3.818 -20.418 1.00 59.97 107 LEU A O 1
ATOM 838 N N . SER A 1 108 ? 5.100 -3.706 -22.602 1.00 70.25 108 SER A N 1
ATOM 839 C CA . SER A 1 108 ? 6.031 -2.574 -22.515 1.00 70.25 108 SER A CA 1
ATOM 840 C C . SER A 1 108 ? 5.424 -1.264 -23.013 1.00 70.25 108 SER A C 1
ATOM 842 O O . SER A 1 108 ? 4.932 -1.188 -24.137 1.00 70.25 108 SER A O 1
ATOM 844 N N . LYS A 1 109 ? 5.521 -0.202 -22.202 1.00 68.19 109 LYS A N 1
ATOM 845 C CA . LYS A 1 109 ? 5.118 1.170 -22.589 1.00 68.19 109 LYS A CA 1
ATOM 846 C C . LYS A 1 109 ? 6.127 2.258 -22.189 1.00 68.19 109 LYS A C 1
ATOM 848 O O . LYS A 1 109 ? 5.891 3.427 -22.478 1.00 68.19 109 LYS A O 1
ATOM 853 N N . ARG A 1 110 ? 7.231 1.916 -21.509 1.00 67.75 110 ARG A N 1
ATOM 854 C CA . ARG A 1 110 ? 8.226 2.887 -21.021 1.00 67.75 110 ARG A CA 1
ATOM 855 C C . ARG A 1 110 ? 9.616 2.584 -21.561 1.00 67.75 110 ARG A C 1
ATOM 857 O O . ARG A 1 110 ? 10.021 1.426 -21.648 1.00 67.75 110 ARG A O 1
ATOM 864 N N . PHE A 1 111 ? 10.354 3.651 -21.855 1.00 77.44 111 PHE A N 1
ATOM 865 C CA . PHE A 1 111 ? 11.657 3.589 -22.503 1.00 77.44 111 PHE A CA 1
ATOM 866 C C . PHE A 1 111 ? 12.614 4.590 -21.871 1.00 77.44 111 PHE A C 1
ATOM 868 O O . PHE A 1 111 ? 12.240 5.737 -21.627 1.00 77.44 111 PHE A O 1
ATOM 875 N N . VAL A 1 112 ? 13.849 4.168 -21.625 1.00 71.19 112 VAL A N 1
ATOM 876 C CA . VAL A 1 112 ? 14.926 5.047 -21.164 1.00 71.19 112 VAL A CA 1
ATOM 877 C C . VAL A 1 112 ? 16.139 4.809 -22.050 1.00 71.19 112 VAL A C 1
ATOM 879 O O . VAL A 1 112 ? 16.549 3.667 -22.231 1.00 71.19 112 VAL A O 1
ATOM 882 N N . SER A 1 113 ? 16.726 5.867 -22.606 1.00 76.62 113 SER A N 1
ATOM 883 C CA . SER A 1 113 ? 17.935 5.757 -23.426 1.00 76.62 113 SER A CA 1
ATOM 884 C C . SER A 1 113 ? 19.024 6.699 -22.944 1.00 76.62 113 SER A C 1
ATOM 886 O O . SER A 1 113 ? 18.766 7.880 -22.709 1.00 76.62 113 SER A O 1
ATOM 888 N N . TYR A 1 114 ? 20.252 6.204 -22.846 1.00 77.81 114 TYR A N 1
ATOM 889 C CA . TYR A 1 114 ? 21.405 7.022 -22.480 1.00 77.81 114 TYR A CA 1
ATOM 890 C C . TYR A 1 114 ? 22.692 6.492 -23.113 1.00 77.81 114 TYR A C 1
ATOM 892 O O . TYR A 1 114 ? 22.845 5.301 -23.394 1.00 77.81 114 TYR A O 1
ATOM 900 N N . LYS A 1 115 ? 23.631 7.412 -23.359 1.00 79.56 115 LYS A N 1
ATOM 901 C CA . LYS A 1 115 ? 24.964 7.085 -23.869 1.00 79.56 115 LYS A CA 1
ATOM 902 C C . LYS A 1 115 ? 25.912 6.777 -22.713 1.00 79.56 115 LYS A C 1
ATOM 904 O O . LYS A 1 115 ? 26.031 7.568 -21.783 1.00 79.56 115 LYS A O 1
ATOM 909 N N . LEU A 1 116 ? 26.647 5.678 -22.819 1.00 73.69 116 LEU A N 1
ATOM 910 C CA . LEU A 1 116 ? 27.687 5.264 -21.877 1.00 73.69 116 LEU A CA 1
ATOM 911 C C . LEU A 1 116 ? 29.062 5.211 -22.562 1.00 73.69 116 LEU A C 1
ATOM 913 O O . LEU A 1 116 ? 29.196 5.449 -23.767 1.00 73.69 116 LEU A O 1
ATOM 917 N N . SER A 1 117 ? 30.104 4.907 -21.782 1.00 73.62 117 SER A N 1
ATOM 918 C CA . SER A 1 117 ? 31.450 4.588 -22.286 1.00 73.62 117 SER A CA 1
ATOM 919 C C . SER A 1 117 ? 32.016 5.654 -23.231 1.00 73.62 117 SER A C 1
ATOM 921 O O . SER A 1 117 ? 32.441 5.364 -24.350 1.00 73.62 117 SER A O 1
ATOM 923 N N . ARG A 1 118 ? 31.993 6.918 -22.781 1.00 79.12 118 ARG A N 1
ATOM 924 C CA . ARG A 1 118 ? 32.432 8.099 -23.555 1.00 79.12 118 ARG A CA 1
ATOM 925 C C . ARG A 1 118 ? 31.673 8.280 -24.881 1.00 79.12 118 ARG A C 1
ATOM 927 O O . ARG A 1 118 ? 32.252 8.706 -25.876 1.00 79.12 118 ARG A O 1
ATOM 934 N N . GLY A 1 119 ? 30.386 7.934 -24.906 1.00 82.81 119 GLY A N 1
ATOM 935 C CA . GLY A 1 119 ? 29.511 8.127 -26.065 1.00 82.81 119 GLY A CA 1
ATOM 936 C C . GLY A 1 119 ? 29.532 6.995 -27.092 1.00 82.81 119 GLY A C 1
ATOM 937 O O . GLY A 1 119 ? 28.943 7.160 -28.154 1.00 82.81 119 GLY A O 1
ATOM 938 N N . LYS A 1 120 ? 30.207 5.876 -26.800 1.00 90.81 120 LYS A N 1
ATOM 939 C CA . LYS A 1 120 ? 30.368 4.732 -27.714 1.00 90.81 120 LYS A CA 1
ATOM 940 C C . LYS A 1 120 ? 29.330 3.626 -27.531 1.00 90.81 120 LYS A C 1
ATOM 942 O O . LYS A 1 120 ? 29.252 2.736 -28.366 1.00 90.81 120 LYS A O 1
ATOM 947 N N . LEU A 1 121 ? 28.548 3.671 -26.460 1.00 91.81 121 LEU A N 1
ATOM 948 C CA . LEU A 1 121 ? 27.519 2.681 -26.159 1.00 91.81 121 LEU A CA 1
ATOM 949 C C . LEU A 1 121 ? 26.175 3.394 -26.040 1.00 91.81 121 LEU A C 1
ATOM 951 O O . LEU A 1 121 ? 26.078 4.343 -25.263 1.00 91.81 121 LEU A O 1
ATOM 955 N N . LEU A 1 122 ? 25.160 2.963 -26.791 1.00 90.94 122 LEU A N 1
ATOM 956 C CA . LEU A 1 122 ? 23.770 3.351 -26.539 1.00 90.94 122 LEU A CA 1
ATOM 957 C C . LEU A 1 122 ? 23.100 2.222 -25.768 1.00 90.94 122 LEU A C 1
ATOM 959 O O . LEU A 1 122 ? 22.948 1.135 -26.319 1.00 90.94 122 LEU A O 1
ATOM 963 N N . ARG A 1 123 ? 22.680 2.498 -24.534 1.00 89.56 123 ARG A N 1
ATOM 964 C CA . ARG A 1 123 ? 21.812 1.598 -23.778 1.00 89.56 123 ARG A CA 1
ATOM 965 C C . ARG A 1 123 ? 20.374 2.066 -23.912 1.00 89.56 123 ARG A C 1
ATOM 967 O O . ARG A 1 123 ? 20.083 3.236 -23.660 1.00 89.56 123 ARG A O 1
ATOM 974 N N . VAL A 1 124 ? 19.496 1.149 -24.292 1.00 88.75 124 VAL A N 1
ATOM 975 C CA . VAL A 1 124 ? 18.047 1.337 -24.326 1.00 88.75 124 VAL A CA 1
ATOM 976 C C . VAL A 1 124 ? 17.431 0.369 -23.336 1.00 88.75 124 VAL A C 1
ATOM 978 O O . VAL A 1 124 ? 17.524 -0.843 -23.499 1.00 88.75 124 VAL A O 1
ATOM 981 N N . GLU A 1 125 ? 16.816 0.902 -22.294 1.00 83.50 125 GLU A N 1
ATOM 982 C CA . GLU A 1 125 ? 16.102 0.129 -21.293 1.00 83.50 125 GLU A CA 1
ATOM 983 C C . GLU A 1 125 ? 14.601 0.180 -21.582 1.00 83.50 125 GLU A C 1
ATOM 985 O O . GLU A 1 125 ? 13.995 1.254 -21.640 1.00 83.50 125 GLU A O 1
ATOM 990 N N . ILE A 1 126 ? 14.013 -0.995 -21.775 1.00 86.00 126 ILE A N 1
ATOM 991 C CA . ILE A 1 126 ? 12.594 -1.196 -22.042 1.00 86.00 126 ILE A CA 1
ATOM 992 C C . ILE A 1 126 ? 11.966 -1.724 -20.767 1.00 86.00 126 ILE A C 1
ATOM 994 O O . ILE A 1 126 ? 12.389 -2.751 -20.231 1.00 86.00 126 ILE A O 1
ATOM 998 N N . LYS A 1 127 ? 10.964 -0.997 -20.284 1.00 76.81 127 LYS A N 1
ATOM 999 C CA . LYS A 1 127 ? 10.294 -1.279 -19.020 1.00 76.81 127 LYS A CA 1
ATOM 1000 C C . LYS A 1 127 ? 8.826 -1.625 -19.255 1.00 76.81 127 LYS A C 1
ATOM 1002 O O . LYS A 1 127 ? 8.226 -1.151 -20.234 1.00 76.81 127 LYS A O 1
ATOM 1007 N N . PRO A 1 128 ? 8.239 -2.438 -18.368 1.00 66.94 128 PRO A N 1
ATOM 1008 C CA . PRO A 1 128 ? 6.823 -2.723 -18.402 1.00 66.94 128 PRO A CA 1
ATOM 1009 C C . PRO A 1 128 ? 5.983 -1.442 -18.345 1.00 66.94 128 PRO A C 1
ATOM 1011 O O . PRO A 1 128 ? 6.399 -0.385 -17.857 1.00 66.94 128 PRO A O 1
ATOM 1014 N N . SER A 1 129 ? 4.782 -1.536 -18.904 1.00 61.22 129 SER A N 1
ATOM 1015 C CA . SER A 1 129 ? 3.719 -0.578 -18.639 1.00 61.22 129 SER A CA 1
ATOM 1016 C C . SER A 1 129 ? 3.386 -0.598 -17.152 1.00 61.22 129 SER A C 1
ATOM 1018 O O . SER A 1 129 ? 3.439 -1.659 -16.534 1.00 61.22 129 SER A O 1
ATOM 1020 N N . VAL A 1 130 ? 3.053 0.569 -16.597 1.00 51.97 130 VAL A N 1
ATOM 1021 C CA . VAL A 1 130 ? 2.583 0.701 -15.208 1.00 51.97 130 VAL A CA 1
ATOM 1022 C C . VAL A 1 130 ? 1.481 -0.335 -14.956 1.00 51.97 130 VAL A C 1
ATOM 1024 O O . VAL A 1 130 ? 1.619 -1.135 -14.046 1.00 51.97 130 VAL A O 1
ATOM 1027 N N . ASP A 1 131 ? 0.519 -0.437 -15.874 1.00 45.72 131 ASP A N 1
ATOM 1028 C CA . ASP A 1 131 ? -0.589 -1.400 -15.858 1.00 45.72 131 ASP A CA 1
ATOM 1029 C C . ASP A 1 131 ? -0.142 -2.875 -15.736 1.00 45.72 131 ASP A C 1
ATOM 1031 O O . ASP A 1 131 ? -0.752 -3.642 -15.002 1.00 45.72 131 ASP A O 1
ATOM 1035 N N . HIS A 1 132 ? 0.937 -3.295 -16.415 1.00 43.91 132 HIS A N 1
ATOM 1036 C CA . HIS A 1 132 ? 1.374 -4.699 -16.405 1.00 43.91 132 HIS A CA 1
ATOM 1037 C C . HIS A 1 132 ? 2.293 -5.071 -15.234 1.00 43.91 132 HIS A C 1
ATOM 1039 O O . HIS A 1 132 ? 2.216 -6.206 -14.771 1.00 43.91 132 HIS A O 1
ATOM 1045 N N . ILE A 1 133 ? 3.101 -4.132 -14.713 1.00 47.03 133 ILE A N 1
ATOM 1046 C CA . ILE A 1 133 ? 3.771 -4.317 -13.405 1.00 47.03 133 ILE A CA 1
ATOM 1047 C C . ILE A 1 133 ? 2.706 -4.661 -12.359 1.00 47.03 133 ILE A C 1
ATOM 1049 O O . ILE A 1 133 ? 2.875 -5.592 -11.574 1.00 47.03 133 ILE A O 1
ATOM 1053 N N . ILE A 1 134 ? 1.576 -3.947 -12.428 1.00 42.72 134 ILE A N 1
ATOM 1054 C CA . ILE A 1 134 ? 0.438 -4.142 -11.536 1.00 42.72 134 ILE A CA 1
ATOM 1055 C C . ILE A 1 134 ? -0.325 -5.446 -11.808 1.00 42.72 134 ILE A C 1
ATOM 1057 O O . ILE A 1 134 ? -1.005 -5.950 -10.935 1.00 42.72 134 ILE A O 1
ATOM 1061 N N . THR A 1 135 ? -0.225 -6.061 -12.981 1.00 41.34 135 THR A N 1
ATOM 1062 C CA . THR A 1 135 ? -0.899 -7.351 -13.204 1.00 41.34 135 THR A CA 1
ATOM 1063 C C . THR A 1 135 ? -0.016 -8.521 -12.755 1.00 41.34 135 THR A C 1
ATOM 1065 O O . THR A 1 135 ? -0.456 -9.367 -11.986 1.00 41.34 135 THR A O 1
ATOM 1068 N N . SER A 1 136 ? 1.266 -8.557 -13.140 1.00 42.66 136 SER A N 1
ATOM 1069 C CA . SER A 1 136 ? 2.122 -9.734 -12.907 1.00 42.66 136 SER A CA 1
ATOM 1070 C C . SER A 1 136 ? 2.651 -9.875 -11.474 1.00 42.66 136 SER A C 1
ATOM 1072 O O . SER A 1 136 ? 2.827 -10.998 -11.005 1.00 42.66 136 SER A O 1
ATOM 1074 N N . MET A 1 137 ? 2.911 -8.767 -10.763 1.00 43.25 137 MET A N 1
ATOM 1075 C CA . MET A 1 137 ? 3.300 -8.815 -9.339 1.00 43.25 137 MET A CA 1
ATOM 1076 C C . MET A 1 137 ? 2.126 -9.211 -8.433 1.00 43.25 137 MET A C 1
ATOM 1078 O O . MET A 1 137 ? 2.328 -9.736 -7.337 1.00 43.25 137 MET A O 1
ATOM 1082 N N . PHE A 1 138 ? 0.904 -8.976 -8.903 1.00 45.06 138 PHE A N 1
ATOM 1083 C CA . PHE A 1 138 ? -0.314 -9.115 -8.123 1.00 45.06 138 PHE A CA 1
ATOM 1084 C C . PHE A 1 138 ? -1.022 -10.450 -8.402 1.00 45.06 138 PHE A C 1
ATOM 1086 O O . PHE A 1 138 ? -1.405 -11.125 -7.453 1.00 45.06 138 PHE A O 1
ATOM 1093 N N . GLU A 1 139 ? -1.059 -10.937 -9.648 1.00 44.25 139 GLU A N 1
ATOM 1094 C CA . GLU A 1 139 ? -1.699 -12.216 -10.015 1.00 44.25 139 GLU A CA 1
ATOM 1095 C C . GLU A 1 139 ? -1.191 -13.429 -9.214 1.00 44.25 139 GLU A C 1
ATOM 1097 O O . GLU A 1 139 ? -1.990 -14.284 -8.838 1.00 44.25 139 GLU A O 1
ATOM 1102 N N . LYS A 1 140 ? 0.111 -13.505 -8.898 1.00 42.97 140 LYS A N 1
ATOM 1103 C CA . LYS A 1 140 ? 0.699 -14.644 -8.162 1.00 42.97 140 LYS A CA 1
ATOM 1104 C C . LYS A 1 140 ? 0.524 -14.558 -6.637 1.00 42.97 140 LYS A C 1
ATOM 1106 O O . LYS A 1 140 ? 0.697 -15.560 -5.956 1.00 42.97 140 LYS A O 1
ATOM 1111 N N . ARG A 1 141 ? 0.207 -13.375 -6.096 1.00 48.22 141 ARG A N 1
ATOM 1112 C CA . ARG A 1 141 ? 0.045 -13.107 -4.647 1.00 48.22 141 ARG A CA 1
ATOM 1113 C C . ARG A 1 141 ? -1.406 -12.794 -4.248 1.00 48.22 141 ARG A C 1
ATOM 1115 O O . ARG A 1 141 ? -1.665 -12.471 -3.094 1.00 48.22 141 ARG A O 1
ATOM 1122 N N . TYR A 1 142 ? -2.329 -12.850 -5.208 1.00 49.75 142 TYR A N 1
ATOM 1123 C CA . TYR A 1 142 ? -3.764 -12.605 -5.041 1.00 49.75 142 TYR A CA 1
ATOM 1124 C C . TYR A 1 142 ? -4.549 -13.831 -4.592 1.00 49.75 142 TYR A C 1
ATOM 1126 O O . TYR A 1 142 ? -5.638 -13.673 -4.050 1.00 49.75 142 TYR A O 1
ATOM 1134 N N . GLU A 1 143 ? -4.048 -15.043 -4.846 1.00 53.22 143 GLU A N 1
ATOM 1135 C CA . GLU A 1 143 ? -4.817 -16.253 -4.539 1.00 53.22 143 GLU A CA 1
ATOM 1136 C C . GLU A 1 143 ? -5.118 -16.386 -3.041 1.00 53.22 143 GLU A C 1
ATOM 1138 O O . GLU A 1 143 ? -6.208 -16.832 -2.699 1.00 53.22 143 GLU A O 1
ATOM 1143 N N . ASP A 1 144 ? -4.231 -15.880 -2.180 1.00 53.19 144 ASP A N 1
ATOM 1144 C CA . ASP A 1 144 ? -4.370 -15.953 -0.720 1.00 53.19 144 ASP A CA 1
ATOM 1145 C C . ASP A 1 144 ? -5.385 -14.947 -0.147 1.00 53.19 144 ASP A C 1
ATOM 1147 O O . ASP A 1 144 ? -5.933 -15.165 0.929 1.00 53.19 144 ASP A O 1
ATOM 1151 N N . LEU A 1 145 ? -5.664 -13.851 -0.864 1.00 58.72 145 LEU A N 1
ATOM 1152 C CA . LEU A 1 145 ? -6.630 -12.826 -0.445 1.00 58.72 145 LEU A CA 1
ATOM 1153 C C . LEU A 1 145 ? -7.994 -12.967 -1.146 1.00 58.72 145 LEU A C 1
ATOM 1155 O O . LEU A 1 145 ? -8.944 -12.246 -0.823 1.00 58.72 145 LEU A O 1
ATOM 1159 N N . ARG A 1 146 ? -8.119 -13.892 -2.111 1.00 59.84 146 ARG A N 1
ATOM 1160 C CA . ARG A 1 146 ? -9.378 -14.154 -2.821 1.00 59.84 146 ARG A CA 1
ATOM 1161 C C . ARG A 1 146 ? -10.445 -14.644 -1.841 1.00 59.84 146 ARG A C 1
ATOM 1163 O O . ARG A 1 146 ? -10.310 -15.700 -1.235 1.00 59.84 146 ARG A O 1
ATOM 1170 N N . GLY A 1 147 ? -11.552 -13.905 -1.764 1.00 68.31 147 GLY A N 1
ATOM 1171 C CA . GLY A 1 147 ? -12.721 -14.256 -0.951 1.00 68.31 147 GLY A CA 1
ATOM 1172 C C . GLY A 1 147 ? -12.856 -13.472 0.355 1.00 68.31 147 GLY A C 1
ATOM 1173 O O . GLY A 1 147 ? -13.910 -13.574 0.979 1.00 68.31 147 GLY A O 1
ATOM 1174 N N . ILE A 1 148 ? -11.856 -12.663 0.727 1.00 80.38 148 ILE A N 1
ATOM 1175 C CA . ILE A 1 148 ? -11.963 -11.705 1.836 1.00 80.38 148 ILE A CA 1
ATOM 1176 C C . ILE A 1 148 ? -12.980 -10.632 1.458 1.00 80.38 148 ILE A C 1
ATOM 1178 O O . ILE A 1 148 ? -12.803 -9.913 0.475 1.00 80.38 148 ILE A O 1
ATOM 1182 N N . LYS A 1 149 ? -14.027 -10.480 2.267 1.00 88.19 149 LYS A N 1
ATOM 1183 C CA . LYS A 1 149 ? -14.957 -9.358 2.143 1.00 88.19 149 LYS A CA 1
ATOM 1184 C C . LYS A 1 149 ? -14.353 -8.145 2.825 1.00 88.19 149 LYS A C 1
ATOM 1186 O O . LYS A 1 149 ? -14.248 -8.105 4.049 1.00 88.19 149 LYS A O 1
ATOM 1191 N N . CYS A 1 150 ? -13.965 -7.160 2.028 1.00 88.06 150 CYS A N 1
ATOM 1192 C CA . CYS A 1 150 ? -13.369 -5.926 2.515 1.00 88.06 150 CYS A CA 1
ATOM 1193 C C . CYS A 1 150 ? -14.377 -4.770 2.442 1.00 88.06 150 CYS A C 1
ATOM 1195 O O . CYS A 1 150 ? -15.097 -4.633 1.454 1.00 88.06 150 CYS A O 1
ATOM 1197 N N . LEU A 1 151 ? -14.401 -3.928 3.472 1.00 90.50 151 LEU A N 1
ATOM 1198 C CA . LEU A 1 151 ? -15.147 -2.671 3.500 1.00 90.50 151 LEU A CA 1
ATOM 1199 C C . LEU A 1 151 ? -14.184 -1.508 3.713 1.00 90.50 151 LEU A C 1
ATOM 1201 O O . LEU A 1 151 ? -13.408 -1.515 4.668 1.00 90.50 151 LEU A O 1
ATOM 1205 N N . ILE A 1 152 ? -14.280 -0.481 2.877 1.00 87.94 152 ILE A N 1
ATOM 1206 C CA . ILE A 1 152 ? -13.704 0.826 3.177 1.00 87.94 152 ILE A CA 1
ATOM 1207 C C . ILE A 1 152 ? -14.713 1.644 3.974 1.00 87.94 152 ILE A C 1
ATOM 1209 O O . ILE A 1 152 ? -15.864 1.811 3.571 1.00 87.94 152 ILE A O 1
ATOM 1213 N N . VAL A 1 153 ? -14.265 2.164 5.112 1.00 88.75 153 VAL A N 1
ATOM 1214 C CA . VAL A 1 153 ? -14.991 3.163 5.886 1.00 88.75 153 VAL A CA 1
ATOM 1215 C C . VAL A 1 153 ? -14.305 4.505 5.678 1.00 88.75 153 VAL A C 1
ATOM 1217 O O . VAL A 1 153 ? -13.210 4.738 6.189 1.00 88.75 153 VAL A O 1
ATOM 1220 N N . ASP A 1 154 ? -14.969 5.364 4.914 1.00 85.19 154 ASP A N 1
ATOM 1221 C CA . ASP A 1 154 ? -14.619 6.768 4.756 1.00 85.19 154 ASP A CA 1
ATOM 1222 C C . ASP A 1 154 ? -15.235 7.548 5.927 1.00 85.19 154 ASP A C 1
ATOM 1224 O O . ASP A 1 154 ? -16.403 7.932 5.898 1.00 85.19 154 ASP A O 1
ATOM 1228 N N . ASP A 1 155 ? -14.470 7.700 7.005 1.00 82.81 155 ASP A N 1
ATOM 1229 C CA . ASP A 1 155 ? -14.819 8.467 8.208 1.00 82.81 155 ASP A CA 1
ATOM 1230 C C . ASP A 1 155 ? -13.981 9.742 8.309 1.00 82.81 155 ASP A C 1
ATOM 1232 O O . ASP A 1 155 ? -13.576 10.178 9.394 1.00 82.81 155 ASP A O 1
ATOM 1236 N N . ASP A 1 156 ? -13.674 10.301 7.147 1.00 73.75 156 ASP A N 1
ATOM 1237 C CA . ASP A 1 156 ? -12.884 11.505 7.037 1.00 73.75 156 ASP A CA 1
ATOM 1238 C C . ASP A 1 156 ? -13.747 12.750 6.840 1.00 73.75 156 ASP A C 1
ATOM 1240 O O . ASP A 1 156 ? -14.961 12.688 6.645 1.00 73.75 156 ASP A O 1
ATOM 1244 N N . ASP A 1 157 ? -13.127 13.923 6.886 1.00 67.12 157 ASP A N 1
ATOM 1245 C CA . ASP A 1 157 ? -13.790 15.192 6.581 1.00 67.12 157 ASP A CA 1
ATOM 1246 C C . ASP A 1 157 ? -13.784 15.521 5.075 1.00 67.12 157 ASP A C 1
ATOM 1248 O O . ASP A 1 157 ? -13.788 16.689 4.680 1.00 67.12 157 ASP A O 1
ATOM 1252 N N . GLY A 1 158 ? -13.766 14.492 4.226 1.00 66.75 158 GLY A N 1
ATOM 1253 C CA . GLY A 1 158 ? -13.643 14.604 2.781 1.00 66.75 158 GLY A CA 1
ATOM 1254 C C . GLY A 1 158 ? -14.833 15.276 2.093 1.00 66.75 158 GLY A C 1
ATOM 1255 O O . GLY A 1 158 ? -15.920 15.469 2.651 1.00 66.75 158 GLY A O 1
ATOM 1256 N N . ILE A 1 159 ? -14.647 15.601 0.810 1.00 68.19 159 ILE A N 1
ATOM 1257 C CA . ILE A 1 159 ? -15.692 16.228 -0.017 1.00 68.19 159 ILE A CA 1
ATOM 1258 C C . ILE A 1 159 ? -16.960 15.359 -0.119 1.00 68.19 159 ILE A C 1
ATOM 1260 O O . ILE A 1 159 ? -18.069 15.887 -0.232 1.00 68.19 159 ILE A O 1
ATOM 1264 N N . ASN A 1 160 ? -16.806 14.036 -0.013 1.00 71.81 160 ASN A N 1
ATOM 1265 C CA . ASN A 1 160 ? -17.899 13.067 -0.089 1.00 71.81 160 ASN A CA 1
ATOM 1266 C C . ASN A 1 160 ? -18.674 12.944 1.236 1.00 71.81 160 ASN A C 1
ATOM 1268 O O . ASN A 1 160 ? -19.835 12.540 1.238 1.00 71.81 160 ASN A O 1
ATOM 1272 N N . ASN A 1 161 ? -18.087 13.378 2.353 1.00 72.44 161 ASN A N 1
ATOM 1273 C CA . ASN A 1 161 ? -18.637 13.270 3.708 1.00 72.44 161 ASN A CA 1
ATOM 1274 C C . ASN A 1 161 ? -19.514 14.481 4.078 1.00 72.44 161 ASN A C 1
ATOM 1276 O O . ASN A 1 161 ? -20.030 14.579 5.193 1.00 72.44 161 ASN A O 1
ATOM 1280 N N . GLY A 1 162 ? -19.715 15.410 3.137 1.00 64.25 162 GLY A N 1
ATOM 1281 C CA . GLY A 1 162 ? -20.508 16.628 3.316 1.00 64.25 162 GLY A CA 1
ATOM 1282 C C . GLY A 1 162 ? -19.687 17.882 3.632 1.00 64.25 162 GLY A C 1
ATOM 1283 O O . GLY A 1 162 ? -20.277 18.945 3.835 1.00 64.25 162 GLY A O 1
ATOM 1284 N N . ASN A 1 163 ? -18.351 17.798 3.635 1.00 65.75 163 ASN A N 1
ATOM 1285 C CA . ASN A 1 163 ? -17.477 18.961 3.769 1.00 65.75 163 ASN A CA 1
ATOM 1286 C C . ASN A 1 163 ? -17.220 19.624 2.403 1.00 65.75 163 ASN A C 1
ATOM 1288 O O . ASN A 1 163 ? -16.299 19.287 1.661 1.00 65.75 163 ASN A O 1
ATOM 1292 N N . LEU A 1 164 ? -18.053 20.607 2.060 1.00 59.09 164 LEU A N 1
ATOM 1293 C CA . LEU A 1 164 ? -17.982 21.312 0.773 1.00 59.09 164 LEU A CA 1
ATOM 1294 C C . LEU A 1 164 ? -16.810 22.311 0.668 1.00 59.09 164 LEU A C 1
ATOM 1296 O O . LEU A 1 164 ? -16.603 22.882 -0.403 1.00 59.09 164 LEU A O 1
ATOM 1300 N N . ALA A 1 165 ? -16.069 22.561 1.756 1.00 55.62 165 ALA A N 1
ATOM 1301 C CA . ALA A 1 165 ? -15.003 23.568 1.808 1.00 55.62 165 ALA A CA 1
ATOM 1302 C C . ALA A 1 165 ? -13.631 23.057 1.318 1.00 55.62 165 ALA A C 1
ATOM 1304 O O . ALA A 1 165 ? -12.704 23.855 1.169 1.00 55.62 165 ALA A O 1
ATOM 1305 N N . GLY A 1 166 ? -13.518 21.758 1.022 1.00 54.34 166 GLY A N 1
ATOM 1306 C CA . GLY A 1 166 ? -12.287 21.085 0.603 1.00 54.34 166 GLY A CA 1
ATOM 1307 C C . GLY A 1 166 ? -11.902 19.963 1.571 1.00 54.34 166 GLY A C 1
ATOM 1308 O O . GLY A 1 166 ? -12.154 20.071 2.763 1.00 54.34 166 GLY A O 1
ATOM 1309 N N . GLY A 1 167 ? -11.310 18.892 1.039 1.00 58.06 167 GLY A N 1
ATOM 1310 C CA . GLY A 1 167 ? -10.921 17.682 1.773 1.00 58.06 167 GLY A CA 1
ATOM 1311 C C . GLY A 1 167 ? -10.394 16.607 0.814 1.00 58.06 167 GLY A C 1
ATOM 1312 O O . GLY A 1 167 ? -10.414 16.807 -0.407 1.00 58.06 167 GLY A O 1
ATOM 1313 N N . VAL A 1 168 ? -9.907 15.480 1.341 1.00 59.12 168 VAL A N 1
ATOM 1314 C CA . VAL A 1 168 ? -9.452 14.347 0.516 1.00 59.12 168 VAL A CA 1
ATOM 1315 C C . VAL A 1 168 ? -10.664 13.585 -0.021 1.00 59.12 168 VAL A C 1
ATOM 1317 O O . VAL A 1 168 ? -11.596 13.263 0.706 1.00 59.12 168 VAL A O 1
ATOM 1320 N N . ASP A 1 169 ? -10.673 13.315 -1.324 1.00 66.31 169 ASP A N 1
ATOM 1321 C CA . ASP A 1 169 ? -11.652 12.430 -1.960 1.00 66.31 169 ASP A CA 1
ATOM 1322 C C . ASP A 1 169 ? -11.196 10.982 -1.734 1.00 66.31 169 ASP A C 1
ATOM 1324 O O . ASP A 1 169 ? -10.445 10.423 -2.539 1.00 66.31 169 ASP A O 1
ATOM 1328 N N . VAL A 1 170 ? -11.573 10.425 -0.577 1.00 66.88 170 VAL A N 1
ATOM 1329 C CA . VAL A 1 170 ? -11.208 9.072 -0.129 1.00 66.88 170 VAL A CA 1
ATOM 1330 C C . VAL A 1 170 ? -11.635 8.033 -1.160 1.00 66.88 170 VAL A C 1
ATOM 1332 O O . VAL A 1 170 ? -10.823 7.188 -1.536 1.00 66.88 170 VAL A O 1
ATOM 1335 N N . ASP A 1 171 ? -12.850 8.144 -1.701 1.00 64.62 171 ASP A N 1
ATOM 1336 C CA . ASP A 1 171 ? -13.330 7.256 -2.762 1.00 64.62 171 ASP A CA 1
ATOM 1337 C C . ASP A 1 171 ? -12.379 7.263 -3.955 1.00 64.62 171 ASP A C 1
ATOM 1339 O O . ASP A 1 171 ? -11.864 6.215 -4.347 1.00 64.62 171 ASP A O 1
ATOM 1343 N N . ARG A 1 172 ? -12.064 8.433 -4.515 1.00 65.50 172 ARG A N 1
ATOM 1344 C CA . ARG A 1 172 ? -11.142 8.521 -5.655 1.00 65.50 172 ARG A CA 1
ATOM 1345 C C . ARG A 1 172 ? -9.737 8.044 -5.308 1.00 65.50 172 ARG A C 1
ATOM 1347 O O . ARG A 1 172 ? -9.083 7.411 -6.138 1.00 65.50 172 ARG A O 1
ATOM 1354 N N . TYR A 1 173 ? -9.255 8.384 -4.118 1.00 64.88 173 TYR A N 1
ATOM 1355 C CA . TYR A 1 173 ? -7.896 8.083 -3.699 1.00 64.88 173 TYR A CA 1
ATOM 1356 C C . TYR A 1 173 ? -7.699 6.583 -3.462 1.00 64.88 173 TYR A C 1
ATOM 1358 O O . TYR A 1 173 ? -6.711 6.012 -3.932 1.00 64.88 173 TYR A O 1
ATOM 1366 N N . TYR A 1 174 ? -8.660 5.926 -2.812 1.00 66.56 174 TYR A N 1
ATOM 1367 C CA . TYR A 1 174 ? -8.579 4.500 -2.545 1.00 66.56 174 TYR A CA 1
ATOM 1368 C C . TYR A 1 174 ? -9.102 3.632 -3.692 1.00 66.56 174 TYR A C 1
ATOM 1370 O O . TYR A 1 174 ? -8.627 2.511 -3.823 1.00 66.56 174 TYR A O 1
ATOM 1378 N N . THR A 1 175 ? -9.927 4.138 -4.620 1.00 64.06 175 THR A N 1
ATOM 1379 C CA . THR A 1 175 ? -10.333 3.396 -5.840 1.00 64.06 175 THR A CA 1
ATOM 1380 C C . THR A 1 175 ? -9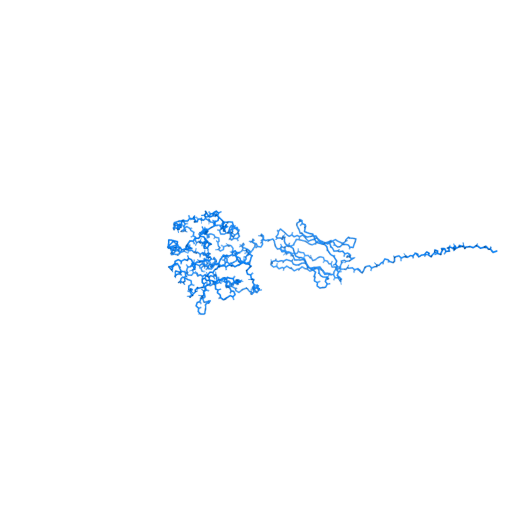.136 2.825 -6.605 1.00 64.06 175 THR A C 1
ATOM 1382 O O . THR A 1 175 ? -9.185 1.673 -7.032 1.00 64.06 175 THR A O 1
ATOM 1385 N N . PHE A 1 176 ? -8.022 3.566 -6.696 1.00 62.06 176 PHE A N 1
ATOM 1386 C CA . PHE A 1 176 ? -6.783 3.046 -7.284 1.00 62.06 176 PHE A CA 1
ATOM 1387 C C . PHE A 1 176 ? -6.310 1.765 -6.584 1.00 62.06 176 PHE A C 1
ATOM 1389 O O . PHE A 1 176 ? -5.921 0.810 -7.243 1.00 62.06 176 PHE A O 1
ATOM 1396 N N . TYR A 1 177 ? -6.351 1.694 -5.257 1.00 65.00 177 TYR A N 1
ATOM 1397 C CA . TYR A 1 177 ? -5.972 0.471 -4.553 1.00 65.00 177 TYR A CA 1
ATOM 1398 C C . TYR A 1 177 ? -7.018 -0.637 -4.720 1.00 65.00 177 TYR A C 1
ATOM 1400 O O . TYR A 1 177 ? -6.628 -1.794 -4.700 1.00 65.00 177 TYR A O 1
ATOM 1408 N N . ASN A 1 178 ? -8.301 -0.327 -4.948 1.00 63.12 178 ASN A N 1
ATOM 1409 C CA . ASN A 1 178 ? -9.344 -1.341 -5.177 1.00 63.12 178 ASN A CA 1
ATOM 1410 C C . ASN A 1 178 ? -9.055 -2.140 -6.445 1.00 63.12 178 ASN A C 1
ATOM 1412 O O . ASN A 1 178 ? -8.979 -3.368 -6.432 1.00 63.12 178 ASN A O 1
ATOM 1416 N N . GLU A 1 179 ? -8.825 -1.406 -7.536 1.00 61.72 179 GLU A N 1
ATOM 1417 C CA . GLU A 1 179 ? -8.532 -1.966 -8.855 1.00 61.72 179 GLU A CA 1
ATOM 1418 C C . GLU A 1 179 ? -7.243 -2.797 -8.845 1.00 61.72 179 GLU A C 1
ATOM 1420 O O . GLU A 1 179 ? -7.093 -3.708 -9.656 1.00 61.72 179 GLU A O 1
ATOM 1425 N N . ASN A 1 180 ? -6.332 -2.502 -7.909 1.00 58.62 180 ASN A N 1
ATOM 1426 C CA . ASN A 1 180 ? -4.974 -3.037 -7.893 1.00 58.62 180 ASN A CA 1
ATOM 1427 C C . ASN A 1 180 ? -4.646 -3.945 -6.685 1.00 58.62 180 ASN A C 1
ATOM 1429 O O . ASN A 1 180 ? -3.608 -4.607 -6.705 1.00 58.62 180 ASN A O 1
ATOM 1433 N N . LEU A 1 181 ? -5.518 -4.070 -5.674 1.00 64.31 181 LEU A N 1
ATOM 1434 C CA . LEU A 1 181 ? -5.500 -5.130 -4.642 1.00 64.31 181 LEU A CA 1
ATOM 1435 C C . LEU A 1 181 ? -6.466 -6.274 -4.957 1.00 64.31 181 LEU A C 1
ATOM 1437 O O . LEU A 1 181 ? -6.288 -7.365 -4.423 1.00 64.31 181 LEU A O 1
ATOM 1441 N N . GLY A 1 182 ? -7.482 -6.025 -5.793 1.00 61.50 182 GLY A N 1
ATOM 1442 C CA . GLY A 1 182 ? -8.444 -7.025 -6.263 1.00 61.50 182 GLY A CA 1
ATOM 1443 C C . GLY A 1 182 ? -9.196 -7.767 -5.164 1.00 61.50 182 GLY A C 1
ATOM 1444 O O . GLY A 1 182 ? -9.730 -8.846 -5.410 1.00 61.50 182 GLY A O 1
ATOM 1445 N N . LEU A 1 183 ? -9.253 -7.170 -3.972 1.00 66.88 183 LEU A N 1
ATOM 1446 C CA . LEU A 1 183 ? -10.107 -7.603 -2.870 1.00 66.88 183 LEU A CA 1
ATOM 1447 C C . LEU A 1 183 ? -11.586 -7.427 -3.233 1.00 66.88 183 LEU A C 1
ATOM 1449 O O . LEU A 1 183 ? -12.412 -8.210 -2.783 1.00 66.88 183 LEU A O 1
ATOM 1453 N N . GLY A 1 184 ? -11.902 -6.427 -4.070 1.00 68.44 184 GLY A N 1
ATOM 1454 C CA . GLY A 1 184 ? -13.272 -6.058 -4.405 1.00 68.44 184 GLY A CA 1
ATOM 1455 C C . GLY A 1 184 ? -14.005 -5.598 -3.152 1.00 68.44 184 GLY A C 1
ATOM 1456 O O . GLY A 1 184 ? -14.736 -6.374 -2.545 1.00 68.44 184 GLY A O 1
ATOM 1457 N N . TRP A 1 185 ? -13.772 -4.355 -2.733 1.00 77.25 185 TRP A N 1
ATOM 1458 C CA . TRP A 1 185 ? -14.417 -3.821 -1.536 1.00 77.25 185 TRP A CA 1
ATOM 1459 C C . TRP A 1 185 ? -15.666 -3.004 -1.830 1.00 77.25 185 TRP A C 1
ATOM 1461 O O . TRP A 1 185 ? -15.785 -2.354 -2.873 1.00 77.25 185 TRP A O 1
ATOM 1471 N N . ASP A 1 186 ? -16.551 -2.996 -0.841 1.00 86.00 186 ASP A N 1
ATOM 1472 C CA . ASP A 1 186 ? -17.610 -2.005 -0.709 1.00 86.00 186 ASP A CA 1
ATOM 1473 C C . ASP A 1 186 ? -17.065 -0.753 -0.000 1.00 86.00 186 ASP A C 1
ATOM 1475 O O . ASP A 1 186 ? -16.058 -0.822 0.710 1.00 86.00 186 ASP A O 1
ATOM 1479 N N . THR A 1 187 ? -17.745 0.386 -0.150 1.00 84.81 187 THR A N 1
ATOM 1480 C CA . THR A 1 187 ? -17.439 1.610 0.608 1.00 84.81 187 THR A CA 1
ATOM 1481 C C . THR A 1 187 ? -18.665 2.093 1.375 1.00 84.81 187 THR A C 1
ATOM 1483 O O . THR A 1 187 ? -19.785 2.082 0.860 1.00 84.81 187 THR A O 1
ATOM 1486 N N . ILE A 1 188 ? -18.457 2.550 2.611 1.00 87.94 188 ILE A N 1
ATOM 1487 C CA . ILE A 1 188 ? -19.438 3.311 3.385 1.00 87.94 188 ILE A CA 1
ATOM 1488 C C . ILE A 1 188 ? -18.798 4.614 3.858 1.00 87.94 188 ILE A C 1
ATOM 1490 O O . ILE A 1 188 ? -17.751 4.606 4.496 1.00 87.94 188 ILE A O 1
ATOM 1494 N N . THR A 1 189 ? -19.502 5.715 3.622 1.00 86.25 189 THR A N 1
ATOM 1495 C CA . THR A 1 189 ? -19.145 7.049 4.110 1.00 86.25 189 THR A CA 1
ATOM 1496 C C . THR A 1 189 ? -19.857 7.348 5.431 1.00 86.25 189 THR A C 1
ATOM 1498 O O . THR A 1 189 ? -21.067 7.123 5.564 1.00 86.25 189 THR A O 1
ATOM 1501 N N . ILE A 1 190 ? -19.124 7.866 6.415 1.00 84.81 190 ILE A N 1
ATOM 1502 C CA . ILE A 1 190 ? -19.677 8.481 7.624 1.00 84.81 190 ILE A CA 1
ATOM 1503 C C . ILE A 1 190 ? -19.894 9.958 7.321 1.00 84.81 190 ILE A C 1
ATOM 1505 O O . ILE A 1 190 ? -18.953 10.711 7.085 1.00 84.81 190 ILE A O 1
ATOM 1509 N N . MET A 1 191 ? -21.160 10.372 7.302 1.00 79.94 191 MET A N 1
ATOM 1510 C CA . MET A 1 191 ? -21.507 11.764 7.021 1.00 79.94 191 MET A CA 1
ATOM 1511 C C . MET A 1 191 ? -21.072 12.680 8.165 1.00 79.94 191 MET A C 1
ATOM 1513 O O . MET A 1 191 ? -21.063 12.280 9.330 1.00 79.94 191 MET A O 1
ATOM 1517 N N . HIS A 1 192 ? -20.815 13.949 7.858 1.00 70.62 192 HIS A N 1
ATOM 1518 C CA . HIS A 1 192 ? -20.543 14.971 8.863 1.00 70.62 192 HIS A CA 1
ATOM 1519 C C . HIS A 1 192 ? -21.621 14.964 9.972 1.00 70.62 192 HIS A C 1
ATOM 1521 O O . HIS A 1 192 ? -22.822 14.973 9.688 1.00 70.62 192 HIS A O 1
ATOM 1527 N N . ASN A 1 193 ? -21.195 14.943 11.242 1.00 70.50 193 ASN A N 1
ATOM 1528 C CA . ASN A 1 193 ? -22.016 14.765 12.458 1.00 70.50 193 ASN A CA 1
ATOM 1529 C C . ASN A 1 193 ? -22.625 13.369 12.699 1.00 70.50 193 ASN A C 1
ATOM 1531 O O . ASN A 1 193 ? -23.284 13.162 13.724 1.00 70.50 193 ASN A O 1
ATOM 1535 N N . GLN A 1 194 ? -22.421 12.392 11.816 1.00 80.50 194 GLN A N 1
ATOM 1536 C CA . GLN A 1 194 ? -22.768 11.008 12.115 1.00 80.50 194 GLN A CA 1
ATOM 1537 C C . GLN A 1 194 ? -21.749 10.442 13.106 1.00 80.50 194 GLN A C 1
ATOM 1539 O O . GLN A 1 194 ? -20.548 10.420 12.863 1.00 80.50 194 GLN A O 1
ATOM 1544 N N . LYS A 1 195 ? -22.239 9.961 14.248 1.00 80.81 195 LYS A N 1
ATOM 1545 C CA . LYS A 1 195 ? -21.362 9.537 15.340 1.00 80.81 195 LYS A CA 1
ATOM 1546 C C . LYS A 1 195 ? -20.640 8.216 15.087 1.00 80.81 195 LYS A C 1
ATOM 1548 O O . LYS A 1 195 ? -19.532 8.042 15.575 1.00 80.81 195 LYS A O 1
ATOM 1553 N N . SER A 1 196 ? -21.267 7.265 14.391 1.00 82.94 196 SER A N 1
ATOM 1554 C CA . SER A 1 196 ? -20.667 5.966 14.058 1.00 82.94 196 SER A CA 1
ATOM 1555 C C . SER A 1 196 ? -21.479 5.214 12.992 1.00 82.94 196 SER A C 1
ATOM 1557 O O . SER A 1 196 ? -22.564 5.650 12.593 1.00 82.94 196 SER A O 1
ATOM 1559 N N . ILE A 1 197 ? -20.968 4.065 12.548 1.00 87.12 197 ILE A N 1
ATOM 1560 C CA . ILE A 1 197 ? -21.671 3.082 11.716 1.00 87.12 197 ILE A CA 1
ATOM 1561 C C . ILE A 1 197 ? -22.184 1.955 12.629 1.00 87.12 197 ILE A C 1
ATOM 1563 O O . ILE A 1 197 ? -21.433 1.484 13.478 1.00 87.12 197 ILE A O 1
ATOM 1567 N N . PRO A 1 198 ? -23.434 1.483 12.473 1.00 90.44 198 PRO A N 1
ATOM 1568 C CA . PRO A 1 198 ? -23.924 0.329 13.224 1.00 90.44 198 PRO A CA 1
ATOM 1569 C C . PRO A 1 198 ? -23.087 -0.930 12.957 1.00 90.44 198 PRO A C 1
ATOM 1571 O O . PRO A 1 198 ? -22.738 -1.212 11.809 1.00 90.44 198 PRO A O 1
ATOM 1574 N N . LEU A 1 199 ? -22.818 -1.724 13.999 1.00 92.81 199 LEU A N 1
ATOM 1575 C CA . LEU A 1 199 ? -22.023 -2.955 13.896 1.00 92.81 199 LEU A CA 1
ATOM 1576 C C . LEU A 1 199 ? -22.574 -3.920 12.838 1.00 92.81 199 LEU A C 1
ATOM 1578 O O . LEU A 1 199 ? -21.808 -4.619 12.189 1.00 92.81 199 LEU A O 1
ATOM 1582 N N . GLU A 1 200 ? -23.888 -3.946 12.634 1.00 94.06 200 GLU A N 1
ATOM 1583 C CA . GLU A 1 200 ? -24.566 -4.828 11.682 1.00 94.06 200 GLU A CA 1
ATOM 1584 C C . GLU A 1 200 ? -24.148 -4.554 10.231 1.00 94.06 200 GLU A C 1
ATOM 1586 O O . GLU A 1 200 ? -24.241 -5.445 9.390 1.00 94.06 200 GLU A O 1
ATOM 1591 N N . LYS A 1 201 ? -23.663 -3.340 9.937 1.00 93.31 201 LYS A N 1
ATOM 1592 C CA . LYS A 1 201 ? -23.087 -2.997 8.632 1.00 93.31 201 LYS A CA 1
ATOM 1593 C C . LYS A 1 201 ? -21.625 -3.416 8.498 1.00 93.31 201 LYS A C 1
ATOM 1595 O O . LYS A 1 201 ? -21.158 -3.551 7.380 1.00 93.31 201 LYS A O 1
ATOM 1600 N N . LEU A 1 202 ? -20.916 -3.603 9.610 1.00 94.12 202 LEU A N 1
ATOM 1601 C CA . LEU A 1 202 ? -19.498 -3.968 9.642 1.00 94.12 202 LEU A CA 1
ATOM 1602 C C . LEU A 1 202 ? -19.296 -5.487 9.718 1.00 94.12 202 LEU A C 1
ATOM 1604 O O . LEU A 1 202 ? -18.420 -6.035 9.065 1.00 94.12 202 LEU A O 1
ATOM 1608 N N . ALA A 1 203 ? -20.142 -6.172 10.490 1.00 93.06 203 ALA A N 1
ATOM 1609 C CA . ALA A 1 203 ? -20.061 -7.605 10.769 1.00 93.06 203 ALA A CA 1
ATOM 1610 C C . ALA A 1 203 ? -20.037 -8.546 9.541 1.00 93.06 203 ALA A C 1
ATOM 1612 O O . ALA A 1 203 ? -19.494 -9.639 9.679 1.00 93.06 203 ALA A O 1
ATOM 1613 N N . PRO A 1 204 ? -20.613 -8.203 8.369 1.00 94.38 204 PRO A N 1
ATOM 1614 C CA . PRO A 1 204 ? -20.521 -9.054 7.179 1.00 94.38 204 PRO A CA 1
ATOM 1615 C C . PRO A 1 204 ? -19.144 -9.086 6.502 1.00 94.38 204 PRO A C 1
ATOM 1617 O O . PRO A 1 204 ? -18.961 -9.904 5.598 1.00 94.38 204 PRO A O 1
ATOM 1620 N N . TYR A 1 205 ? -18.235 -8.182 6.876 1.00 93.62 205 TYR A N 1
ATOM 1621 C CA . TYR A 1 205 ? -16.913 -8.033 6.277 1.00 93.62 205 TYR A CA 1
ATOM 1622 C C . TYR A 1 205 ? -15.844 -8.657 7.174 1.00 93.62 205 TYR A C 1
ATOM 1624 O O . TYR A 1 205 ? -15.909 -8.557 8.397 1.00 93.62 205 TYR A O 1
ATOM 1632 N N . ASP A 1 206 ? -14.854 -9.291 6.553 1.00 92.31 206 ASP A N 1
ATOM 1633 C CA . ASP A 1 206 ? -13.718 -9.910 7.242 1.00 92.31 206 ASP A CA 1
ATOM 1634 C C . ASP A 1 206 ? -12.644 -8.862 7.578 1.00 92.31 206 ASP A C 1
ATOM 1636 O O . ASP A 1 206 ? -11.944 -8.954 8.593 1.00 92.31 206 ASP A O 1
ATOM 1640 N N . LEU A 1 207 ? -12.537 -7.845 6.717 1.00 92.06 207 LEU A N 1
ATOM 1641 C CA . LEU A 1 207 ? -11.577 -6.756 6.798 1.00 92.06 207 LEU A CA 1
ATOM 1642 C C . LEU A 1 207 ? -12.279 -5.403 6.657 1.00 92.06 207 LEU A C 1
ATOM 1644 O O . LEU A 1 207 ? -13.077 -5.191 5.745 1.00 92.06 207 LEU A O 1
ATOM 1648 N N . ILE A 1 208 ? -11.907 -4.456 7.514 1.00 93.56 208 ILE A N 1
ATOM 1649 C CA . ILE A 1 208 ? -12.272 -3.047 7.374 1.00 93.56 208 ILE A CA 1
ATOM 1650 C C . ILE A 1 208 ? -11.009 -2.221 7.178 1.00 93.56 208 ILE A C 1
ATOM 1652 O O . ILE A 1 208 ? -10.072 -2.334 7.962 1.00 93.56 208 ILE A O 1
ATOM 1656 N N . ILE A 1 209 ? -11.001 -1.351 6.174 1.00 90.19 209 ILE A N 1
ATOM 1657 C CA . ILE A 1 209 ? -10.018 -0.275 6.047 1.00 90.19 209 ILE A CA 1
ATOM 1658 C C . ILE A 1 209 ? -10.722 1.012 6.474 1.00 90.19 209 ILE A C 1
ATOM 1660 O O . ILE A 1 209 ? -11.580 1.519 5.758 1.00 90.19 209 ILE A O 1
ATOM 1664 N N . TRP A 1 210 ? -10.409 1.502 7.669 1.00 90.88 210 TRP A N 1
ATOM 1665 C CA . TRP A 1 210 ? -11.024 2.685 8.264 1.00 90.88 210 TRP A CA 1
ATOM 1666 C C . TRP A 1 210 ? -10.096 3.880 8.108 1.00 90.88 210 TRP A C 1
ATOM 1668 O O . TRP A 1 210 ? -8.960 3.844 8.579 1.00 90.88 210 TRP A O 1
ATOM 1678 N N . ILE A 1 211 ? -10.573 4.936 7.460 1.00 86.44 211 ILE A N 1
ATOM 1679 C CA . ILE A 1 211 ? -9.800 6.153 7.197 1.00 86.44 211 ILE A CA 1
ATOM 1680 C C . ILE A 1 211 ? -10.467 7.310 7.924 1.00 86.44 211 ILE A C 1
ATOM 1682 O O . ILE A 1 211 ? -11.681 7.468 7.835 1.00 86.44 211 ILE A O 1
ATOM 1686 N N . THR A 1 212 ? -9.690 8.071 8.688 1.00 83.31 212 THR A N 1
ATOM 1687 C CA . THR A 1 212 ? -10.191 9.182 9.504 1.00 83.31 212 THR A CA 1
ATOM 1688 C C . THR A 1 212 ? -9.064 10.169 9.844 1.00 83.31 212 THR A C 1
ATOM 1690 O O . THR A 1 212 ? -7.901 9.927 9.521 1.00 83.31 212 THR A O 1
ATOM 1693 N N . GLY A 1 213 ? -9.375 11.260 10.543 1.00 70.50 213 GLY A N 1
ATOM 1694 C CA . GLY A 1 213 ? -8.376 12.137 11.157 1.00 70.50 213 GLY A CA 1
ATOM 1695 C C . GLY A 1 213 ? -7.794 13.225 10.254 1.00 70.50 213 GLY A C 1
ATOM 1696 O O . GLY A 1 213 ? -6.731 13.744 10.591 1.00 70.50 213 GLY A O 1
ATOM 1697 N N . ILE A 1 214 ? -8.441 13.587 9.140 1.00 65.62 214 ILE A N 1
ATOM 1698 C CA . ILE A 1 214 ? -8.144 14.826 8.407 1.00 65.62 214 ILE A CA 1
ATOM 1699 C C . ILE A 1 214 ? -8.909 16.005 9.047 1.00 65.62 214 ILE A C 1
ATOM 1701 O O . ILE A 1 214 ? -9.994 15.867 9.612 1.00 65.62 214 ILE A O 1
ATOM 1705 N N . ASN A 1 215 ? -8.228 17.154 9.060 1.00 55.62 215 ASN A N 1
ATOM 1706 C CA . ASN A 1 215 ? -8.319 18.313 9.963 1.00 55.62 215 ASN A CA 1
ATOM 1707 C C . ASN A 1 215 ? -9.671 19.083 10.107 1.00 55.62 215 ASN A C 1
ATOM 1709 O O . ASN A 1 215 ? -9.633 20.309 10.253 1.00 55.62 215 ASN A O 1
ATOM 1713 N N . ALA A 1 216 ? -10.857 18.461 10.139 1.00 52.41 216 ALA A N 1
ATOM 1714 C CA . ALA A 1 216 ? -12.112 19.206 10.379 1.00 52.41 216 ALA A CA 1
ATOM 1715 C C . ALA A 1 216 ? -13.160 18.557 11.297 1.00 52.41 216 ALA A C 1
ATOM 1717 O O . ALA A 1 216 ? -14.298 19.039 11.343 1.00 52.41 216 ALA A O 1
ATOM 1718 N N . VAL A 1 217 ? -12.811 17.538 12.088 1.00 55.62 217 VAL A N 1
ATOM 1719 C CA . VAL A 1 217 ? -13.701 17.008 13.140 1.00 55.62 217 VAL A CA 1
ATOM 1720 C C . VAL A 1 217 ? -13.093 17.138 14.545 1.00 55.62 217 VAL A C 1
ATOM 1722 O O . VAL A 1 217 ? -11.894 16.939 14.696 1.00 55.62 217 VAL A O 1
ATOM 1725 N N . PRO A 1 218 ? -13.890 17.467 15.589 1.00 58.16 218 PRO A N 1
ATOM 1726 C CA . PRO A 1 218 ? -13.379 17.664 16.954 1.00 58.16 218 PRO A CA 1
ATOM 1727 C C . PRO A 1 218 ? -12.811 16.404 17.616 1.00 58.16 218 PRO A C 1
ATOM 1729 O O . PRO A 1 218 ? -12.075 16.517 18.589 1.00 58.16 218 PRO A O 1
ATOM 1732 N N . GLU A 1 219 ? -13.221 15.223 17.143 1.00 71.12 219 GLU A N 1
ATOM 1733 C CA . GLU A 1 219 ? -12.771 13.925 17.642 1.00 71.12 219 GLU A CA 1
ATOM 1734 C C . GLU A 1 219 ? -12.621 12.948 16.473 1.00 71.12 219 GLU A C 1
ATOM 1736 O O . GLU A 1 219 ? -13.589 12.693 15.749 1.00 71.12 219 GLU A O 1
ATOM 1741 N N . THR A 1 220 ? -11.436 12.354 16.333 1.00 77.88 220 THR A N 1
ATOM 1742 C CA . THR A 1 220 ? -11.143 11.360 15.290 1.00 77.88 220 THR A CA 1
ATOM 1743 C C . THR A 1 220 ? -11.942 10.070 15.533 1.00 77.88 220 THR A C 1
ATOM 1745 O O . THR A 1 220 ? -12.908 9.763 14.823 1.00 77.88 220 THR A O 1
ATOM 1748 N N . ILE A 1 221 ? -11.637 9.352 16.625 1.00 87.38 221 ILE A N 1
ATOM 1749 C CA . ILE A 1 221 ? -12.399 8.176 17.077 1.00 87.38 221 ILE A CA 1
ATOM 1750 C C . ILE A 1 221 ? -12.969 8.433 18.474 1.00 87.38 221 ILE A C 1
ATOM 1752 O O . ILE A 1 221 ? -12.340 8.149 19.495 1.00 87.38 221 ILE A O 1
ATOM 1756 N N . GLY A 1 222 ? -14.205 8.933 18.513 1.00 87.38 222 GLY A N 1
ATOM 1757 C CA . GLY A 1 222 ? -14.979 9.083 19.745 1.00 87.38 222 GLY A CA 1
ATOM 1758 C C . GLY A 1 222 ? -15.491 7.751 20.314 1.00 87.38 222 GLY A C 1
ATOM 1759 O O . GLY A 1 222 ? -15.442 6.694 19.676 1.00 87.38 222 GLY A O 1
ATOM 1760 N N . LYS A 1 223 ? -16.066 7.805 21.520 1.00 89.75 223 LYS A N 1
ATOM 1761 C CA . LYS A 1 223 ? -16.514 6.628 22.293 1.00 89.75 223 LYS A CA 1
ATOM 1762 C C . LYS A 1 223 ? -17.455 5.679 21.538 1.00 89.75 223 LYS A C 1
ATOM 1764 O O . LYS A 1 223 ? -17.350 4.461 21.672 1.00 89.75 223 LYS A O 1
ATOM 1769 N N . GLU A 1 224 ? -18.398 6.212 20.762 1.00 90.38 224 GLU A N 1
ATOM 1770 C CA . GLU A 1 224 ? -19.354 5.388 20.005 1.00 90.38 224 GLU A CA 1
ATOM 1771 C C . GLU A 1 224 ? -18.668 4.612 18.864 1.00 90.38 224 GLU A C 1
ATOM 1773 O O . GLU A 1 224 ? -18.965 3.432 18.667 1.00 90.38 224 GLU A O 1
ATOM 1778 N N . LYS A 1 225 ? -17.699 5.229 18.170 1.00 91.31 225 LYS A N 1
ATOM 1779 C CA . LYS A 1 225 ? -16.871 4.562 17.150 1.00 91.31 225 LYS A CA 1
ATOM 1780 C C . LYS A 1 225 ? -15.974 3.504 17.778 1.00 91.31 225 LYS A C 1
ATOM 1782 O O . LYS A 1 225 ? -15.962 2.370 17.305 1.00 91.31 225 LYS A O 1
ATOM 1787 N N . LEU A 1 226 ? -15.311 3.839 18.887 1.00 93.81 226 LEU A N 1
ATOM 1788 C CA . LEU A 1 226 ? -14.459 2.904 19.621 1.00 93.81 226 LEU A CA 1
ATOM 1789 C C . LEU A 1 226 ? -15.228 1.647 20.049 1.00 93.81 226 LEU A C 1
ATOM 1791 O O . LEU A 1 226 ? -14.769 0.535 19.802 1.00 93.81 226 LEU A O 1
ATOM 1795 N N . ASN A 1 227 ? -16.425 1.810 20.623 1.00 94.62 227 ASN A N 1
ATOM 1796 C CA . ASN A 1 227 ? -17.275 0.683 21.019 1.00 94.62 227 ASN A CA 1
ATOM 1797 C C . ASN A 1 227 ? -17.621 -0.228 19.833 1.00 94.62 227 ASN A C 1
ATOM 1799 O O . ASN A 1 227 ? -17.684 -1.450 19.978 1.00 94.62 227 ASN A O 1
ATOM 1803 N N . THR A 1 228 ? -17.867 0.354 18.661 1.00 95.00 228 THR A N 1
ATOM 1804 C CA . THR A 1 228 ? -18.162 -0.404 17.442 1.00 95.00 228 THR A CA 1
ATOM 1805 C C . THR A 1 228 ? -16.930 -1.166 16.956 1.00 95.00 228 THR A C 1
ATOM 1807 O O . THR A 1 228 ? -17.030 -2.370 16.717 1.00 95.00 228 THR A O 1
ATOM 1810 N N . ILE A 1 229 ? -15.768 -0.506 16.886 1.00 95.06 229 ILE A N 1
ATOM 1811 C CA . ILE A 1 229 ? -14.487 -1.121 16.504 1.00 95.06 229 ILE A CA 1
ATOM 1812 C C . ILE A 1 229 ? -14.151 -2.277 17.450 1.00 95.06 229 ILE A C 1
ATOM 1814 O O . ILE A 1 229 ? -13.851 -3.381 17.004 1.00 95.06 229 ILE A O 1
ATOM 1818 N N . GLU A 1 230 ? -14.266 -2.067 18.761 1.00 96.00 230 GLU A N 1
ATOM 1819 C CA . GLU A 1 230 ? -13.977 -3.102 19.750 1.00 96.00 230 GLU A CA 1
ATOM 1820 C C . GLU A 1 230 ? -14.897 -4.320 19.583 1.00 96.00 230 GLU A C 1
ATOM 1822 O O . GLU A 1 230 ? -14.434 -5.462 19.648 1.00 96.00 230 GLU A O 1
ATOM 1827 N N . ARG A 1 231 ? -16.199 -4.107 19.351 1.00 96.44 231 ARG A N 1
ATOM 1828 C CA . ARG A 1 231 ? -17.153 -5.204 19.122 1.00 96.44 231 ARG A CA 1
ATOM 1829 C C . ARG A 1 231 ? -16.874 -5.949 17.819 1.00 96.44 231 ARG A C 1
ATOM 1831 O O . ARG A 1 231 ? -16.990 -7.171 17.809 1.00 96.44 231 ARG A O 1
ATOM 1838 N N . TYR A 1 232 ? -16.499 -5.239 16.760 1.00 97.19 232 TYR A N 1
ATOM 1839 C CA . TYR A 1 232 ? -16.119 -5.838 15.484 1.00 97.19 232 TYR A CA 1
ATOM 1840 C C . TYR A 1 232 ? -14.870 -6.723 15.628 1.00 97.19 232 TYR A C 1
ATOM 1842 O O . TYR A 1 232 ? -14.903 -7.896 15.256 1.00 97.19 232 TYR A O 1
ATOM 1850 N N . LEU A 1 233 ? -13.823 -6.221 16.292 1.00 96.25 233 LEU A N 1
ATOM 1851 C CA . LEU A 1 233 ? -12.606 -6.989 16.580 1.00 96.25 233 LEU A CA 1
ATOM 1852 C C . LEU A 1 233 ? -12.888 -8.212 17.469 1.00 96.25 233 LEU A C 1
ATOM 1854 O O . LEU A 1 233 ? -12.372 -9.299 17.217 1.00 96.25 233 LEU A O 1
ATOM 1858 N N . LYS A 1 234 ? -13.757 -8.079 18.486 1.00 95.44 234 LYS A N 1
ATOM 1859 C CA . LYS A 1 234 ? -14.214 -9.215 19.316 1.00 95.44 234 LYS A CA 1
ATOM 1860 C C . LYS A 1 234 ? -14.970 -10.277 18.512 1.00 95.44 234 LYS A C 1
ATOM 1862 O O . LYS A 1 234 ? -14.951 -11.440 18.899 1.00 95.44 234 LYS A O 1
ATOM 1867 N N . GLY A 1 235 ? -15.626 -9.883 17.422 1.00 94.00 235 GLY A N 1
ATOM 1868 C CA . GLY A 1 235 ? -16.282 -10.786 16.477 1.00 94.00 235 GLY A CA 1
ATOM 1869 C C . GLY A 1 235 ? -15.320 -11.531 15.546 1.00 94.00 235 GLY A C 1
ATOM 1870 O O . GLY A 1 235 ? -15.779 -12.341 14.752 1.00 94.00 235 GLY A O 1
ATOM 1871 N N . GLY A 1 236 ? -14.009 -11.275 15.636 1.00 93.12 236 GLY A N 1
ATOM 1872 C CA . GLY A 1 236 ? -12.984 -11.885 14.785 1.00 93.12 236 GLY A CA 1
ATOM 1873 C C . GLY A 1 236 ? -12.592 -11.043 13.571 1.00 93.12 236 GLY A C 1
ATOM 1874 O O . GLY A 1 236 ? -11.606 -11.378 12.910 1.00 93.12 236 GLY A O 1
ATOM 1875 N N . GLY A 1 237 ? -13.297 -9.935 13.325 1.00 94.81 237 GLY A N 1
ATOM 1876 C CA . GLY A 1 237 ? -12.985 -9.001 12.251 1.00 94.81 237 GLY A CA 1
ATOM 1877 C C . GLY A 1 237 ? -11.592 -8.386 12.392 1.00 94.81 237 GLY A C 1
ATOM 1878 O O . GLY A 1 237 ? -11.015 -8.346 13.484 1.00 94.81 237 GLY A O 1
ATOM 1879 N N . LYS A 1 238 ? -11.042 -7.920 11.272 1.00 94.81 238 LYS A N 1
ATOM 1880 C CA . LYS A 1 238 ? -9.715 -7.295 11.188 1.00 94.81 238 LYS A CA 1
ATOM 1881 C C . LYS A 1 238 ? -9.828 -5.869 10.676 1.00 94.81 238 LYS A C 1
ATOM 1883 O O . LYS A 1 238 ? -10.703 -5.582 9.858 1.00 94.81 238 LYS A O 1
ATOM 1888 N N . ILE A 1 239 ? -8.977 -4.972 11.169 1.00 95.31 239 ILE A N 1
ATOM 1889 C CA . ILE A 1 239 ? -9.006 -3.557 10.791 1.00 95.31 239 ILE A CA 1
ATOM 1890 C C . ILE A 1 239 ? -7.627 -3.053 10.370 1.00 95.31 239 ILE A C 1
ATOM 1892 O O . ILE A 1 239 ? -6.629 -3.272 11.054 1.00 95.31 239 ILE A O 1
ATOM 1896 N N . VAL A 1 240 ? -7.593 -2.329 9.258 1.00 92.00 240 VAL A N 1
ATOM 1897 C CA . VAL A 1 240 ? -6.525 -1.397 8.913 1.00 92.00 240 VAL A CA 1
ATOM 1898 C C . VAL A 1 240 ? -7.052 0.003 9.204 1.00 92.00 240 VAL A C 1
ATOM 1900 O O . VAL A 1 240 ? -7.987 0.451 8.554 1.00 92.00 240 VAL A O 1
ATOM 1903 N N . LEU A 1 241 ? -6.486 0.687 10.188 1.00 92.25 241 LEU A N 1
ATOM 1904 C CA . LEU A 1 241 ? -6.851 2.045 10.567 1.00 92.25 241 LEU A CA 1
ATOM 1905 C C . LEU A 1 241 ? -5.793 3.022 10.051 1.00 92.25 241 LEU A C 1
ATOM 1907 O O . LEU A 1 241 ? -4.614 2.864 10.356 1.00 92.25 241 LEU A O 1
ATOM 1911 N N . ILE A 1 242 ? -6.210 4.029 9.291 1.00 87.44 242 ILE A N 1
ATOM 1912 C CA . ILE A 1 242 ? -5.361 5.106 8.771 1.00 87.44 242 ILE A CA 1
ATOM 1913 C C . ILE A 1 242 ? -5.867 6.420 9.367 1.00 87.44 242 ILE A C 1
ATOM 1915 O O . ILE A 1 242 ? -7.018 6.785 9.141 1.00 87.44 242 ILE A O 1
ATOM 1919 N N . SER A 1 243 ? -5.033 7.101 10.156 1.00 85.69 243 SER A N 1
ATOM 1920 C CA . SER A 1 243 ? -5.442 8.275 10.931 1.00 85.69 243 SER A CA 1
ATOM 1921 C C . SER A 1 243 ? -4.296 9.231 11.249 1.00 85.69 243 SER A C 1
ATOM 1923 O O . SER A 1 243 ? -3.434 8.869 12.034 1.00 85.69 243 SER A O 1
ATOM 1925 N N . GLN A 1 244 ? -4.304 10.468 10.738 1.00 77.81 244 GLN A N 1
ATOM 1926 C CA . GLN A 1 244 ? -3.207 11.431 10.976 1.00 77.81 244 GLN A CA 1
ATOM 1927 C C . GLN A 1 244 ? -3.105 11.888 12.447 1.00 77.81 244 GLN A C 1
ATOM 1929 O O . GLN A 1 244 ? -2.010 12.029 12.975 1.00 77.81 244 GLN A O 1
ATOM 1934 N N . ASN A 1 245 ? -4.238 12.038 13.134 1.00 79.56 245 ASN A N 1
ATOM 1935 C CA . ASN A 1 245 ? -4.305 12.580 14.496 1.00 79.56 245 ASN A CA 1
ATOM 1936 C C . ASN A 1 245 ? -5.072 11.634 15.433 1.00 79.56 245 ASN A C 1
ATOM 1938 O O . ASN A 1 245 ? -6.023 12.023 16.119 1.00 79.56 245 ASN A O 1
ATOM 1942 N N . LEU A 1 246 ? -4.746 10.337 15.402 1.00 86.62 246 LEU A N 1
ATOM 1943 C CA . LEU A 1 246 ? -5.465 9.372 16.236 1.00 86.62 246 LEU A CA 1
ATOM 1944 C C . LEU A 1 246 ? -5.270 9.686 17.716 1.00 86.62 246 LEU A C 1
ATOM 1946 O O . LEU A 1 246 ? -6.213 9.595 18.491 1.00 86.62 246 LEU A O 1
ATOM 1950 N N . PHE A 1 247 ? -4.047 9.991 18.122 1.00 87.88 247 PHE A N 1
ATOM 1951 C CA . PHE A 1 247 ? -3.682 10.104 19.518 1.00 87.88 247 PHE A CA 1
ATOM 1952 C C . PHE A 1 247 ? -3.687 11.542 20.035 1.00 87.88 247 PHE A C 1
ATOM 1954 O O . PHE A 1 247 ? -3.944 11.732 21.224 1.00 87.88 247 PHE A O 1
ATOM 1961 N N . SER A 1 248 ? -3.451 12.529 19.171 1.00 83.75 248 SER A N 1
ATOM 1962 C CA . SER A 1 248 ? -3.586 13.951 19.499 1.00 83.75 248 SER A CA 1
ATOM 1963 C C . SER A 1 248 ? -5.049 14.389 19.663 1.00 83.75 248 SER A C 1
ATOM 1965 O O . SER A 1 248 ? -5.358 15.100 20.619 1.00 83.75 248 SER A O 1
ATOM 1967 N N . ASP A 1 249 ? -5.954 13.892 18.807 1.00 83.69 249 ASP A N 1
ATOM 1968 C CA . ASP A 1 249 ? -7.340 14.382 18.703 1.00 83.69 249 ASP A CA 1
ATOM 1969 C C . ASP A 1 249 ? -8.410 13.348 19.123 1.00 83.69 249 ASP A C 1
ATOM 1971 O O . ASP A 1 249 ? -9.599 13.532 18.854 1.00 83.69 249 ASP A O 1
ATOM 1975 N N . SER A 1 250 ? -8.040 12.244 19.789 1.00 87.00 250 SER A N 1
ATOM 1976 C CA . SER A 1 250 ? -9.026 11.287 20.333 1.00 87.00 250 SER A CA 1
ATOM 1977 C C . SER A 1 250 ? -9.140 11.319 21.860 1.00 87.00 250 SER A C 1
ATOM 1979 O O . SER A 1 250 ? -8.167 11.607 22.560 1.00 87.00 250 SER A O 1
ATOM 1981 N N . PRO A 1 251 ? -10.307 10.926 22.413 1.00 89.31 251 PRO A N 1
ATOM 1982 C CA . PRO A 1 251 ? -10.482 10.739 23.848 1.00 89.31 251 PRO A CA 1
ATOM 1983 C C . PRO A 1 251 ? -9.469 9.765 24.463 1.00 89.31 251 PRO A C 1
ATOM 1985 O O . PRO A 1 251 ? -9.002 8.818 23.821 1.00 89.31 251 PRO A O 1
ATOM 1988 N N . TYR A 1 252 ? -9.191 9.951 25.755 1.00 90.50 252 TYR A N 1
ATOM 1989 C CA . TYR A 1 252 ? -8.235 9.141 26.515 1.00 90.50 252 TYR A CA 1
ATOM 1990 C C . TYR A 1 252 ? -8.497 7.631 26.402 1.00 90.50 252 TYR A C 1
ATOM 1992 O O . TYR A 1 252 ? -7.557 6.850 26.269 1.00 90.50 252 TYR A O 1
ATOM 2000 N N . GLU A 1 253 ? -9.760 7.204 26.429 1.00 92.88 253 GLU A N 1
ATOM 2001 C CA . GLU A 1 253 ? -10.140 5.797 26.295 1.00 92.88 253 GLU A CA 1
ATOM 2002 C C . GLU A 1 253 ? -9.733 5.185 24.947 1.00 92.88 253 GLU A C 1
ATOM 2004 O O . GLU A 1 253 ? -9.288 4.037 24.908 1.00 92.88 253 GLU A O 1
ATOM 2009 N N . THR A 1 254 ? -9.825 5.952 23.860 1.00 92.12 254 THR A N 1
ATOM 2010 C CA . THR A 1 254 ? -9.418 5.533 22.515 1.00 92.12 254 THR A CA 1
ATOM 2011 C C . THR A 1 254 ? -7.906 5.382 22.457 1.00 92.12 254 THR A C 1
ATOM 2013 O O . THR A 1 254 ? -7.399 4.345 22.022 1.00 92.12 254 THR A O 1
ATOM 2016 N N . VAL A 1 255 ? -7.178 6.376 22.971 1.00 91.69 255 VAL A N 1
ATOM 2017 C CA . VAL A 1 255 ? -5.714 6.333 23.066 1.00 91.69 255 VAL A CA 1
ATOM 2018 C C . VAL A 1 255 ? -5.268 5.116 23.877 1.00 91.69 255 VAL A C 1
ATOM 2020 O O . VAL A 1 255 ? -4.437 4.331 23.421 1.00 91.69 255 VAL A O 1
ATOM 2023 N N . ALA A 1 256 ? -5.855 4.911 25.058 1.00 93.94 256 ALA A N 1
ATOM 2024 C CA . ALA A 1 256 ? -5.537 3.787 25.933 1.00 93.94 256 ALA A CA 1
ATOM 2025 C C . ALA A 1 256 ? -5.827 2.431 25.271 1.00 93.94 256 ALA A C 1
ATOM 2027 O O . ALA A 1 256 ? -5.028 1.502 25.411 1.00 93.94 256 ALA A O 1
ATOM 2028 N N . PHE A 1 257 ? -6.931 2.320 24.525 1.00 95.06 257 PHE A N 1
ATOM 2029 C CA . PHE A 1 257 ? -7.287 1.110 23.790 1.00 95.06 257 PHE A CA 1
ATOM 2030 C C . PHE A 1 257 ? -6.213 0.726 22.767 1.00 95.06 257 PHE A C 1
ATOM 2032 O O . PHE A 1 257 ? -5.694 -0.391 22.820 1.00 95.06 257 PHE A O 1
ATOM 2039 N N . PHE A 1 258 ? -5.846 1.644 21.867 1.00 93.19 258 PHE A N 1
ATOM 2040 C CA . PHE A 1 258 ? -4.861 1.349 20.825 1.00 93.19 258 PHE A CA 1
ATOM 2041 C C . PHE A 1 258 ? -3.466 1.135 21.405 1.00 93.19 258 PHE A C 1
ATOM 2043 O O . PHE A 1 258 ? -2.801 0.180 21.010 1.00 93.19 258 PHE A O 1
ATOM 2050 N N . LYS A 1 259 ? -3.055 1.927 22.407 1.00 92.31 259 LYS A N 1
ATOM 2051 C CA . LYS A 1 259 ? -1.774 1.706 23.090 1.00 92.31 259 LYS A CA 1
ATOM 2052 C C . LYS A 1 259 ? -1.671 0.311 23.699 1.00 92.31 259 LYS A C 1
ATOM 2054 O O . LYS A 1 259 ? -0.641 -0.333 23.555 1.00 92.31 259 LYS A O 1
ATOM 2059 N N . ASN A 1 260 ? -2.733 -0.165 24.349 1.00 91.69 260 ASN A N 1
ATOM 2060 C CA . ASN A 1 260 ? -2.752 -1.497 24.949 1.00 91.69 260 ASN A CA 1
ATOM 2061 C C . ASN A 1 260 ? -2.750 -2.607 23.88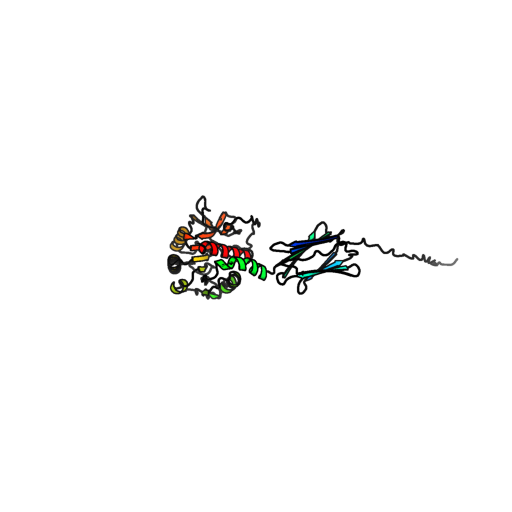4 1.00 91.69 260 ASN A C 1
ATOM 2063 O O . ASN A 1 260 ? -1.957 -3.538 23.966 1.00 91.69 260 ASN A O 1
ATOM 2067 N N . LYS A 1 261 ? -3.609 -2.499 22.861 1.00 91.00 261 LYS A N 1
ATOM 2068 C CA . LYS A 1 261 ? -3.743 -3.522 21.808 1.00 91.00 261 LYS A CA 1
ATOM 2069 C C . LYS A 1 261 ? -2.501 -3.680 20.932 1.00 91.00 261 LYS A C 1
ATOM 2071 O O . LYS A 1 261 ? -2.299 -4.753 20.363 1.00 91.00 261 LYS A O 1
ATOM 2076 N N . LEU A 1 262 ? -1.724 -2.612 20.800 1.00 88.88 262 LEU A N 1
ATOM 2077 C CA . LEU A 1 262 ? -0.571 -2.525 19.908 1.00 88.88 262 LEU A CA 1
ATOM 2078 C C . LEU A 1 262 ? 0.765 -2.446 20.660 1.00 88.88 262 LEU A C 1
ATOM 2080 O O . LEU A 1 262 ? 1.791 -2.269 20.020 1.00 88.88 262 LEU A O 1
ATOM 2084 N N . ASP A 1 263 ? 0.753 -2.571 21.990 1.00 87.62 263 ASP A N 1
ATOM 2085 C CA . ASP A 1 263 ? 1.943 -2.478 22.849 1.00 87.62 263 ASP A CA 1
ATOM 2086 C C . ASP A 1 263 ? 2.780 -1.203 22.608 1.00 87.62 263 ASP A C 1
ATOM 2088 O O . ASP A 1 263 ? 3.999 -1.226 22.452 1.00 87.62 263 ASP A O 1
ATOM 2092 N N . ILE A 1 264 ? 2.105 -0.050 22.543 1.00 88.88 264 ILE A N 1
ATOM 2093 C CA . ILE A 1 264 ? 2.754 1.253 22.343 1.00 88.88 264 ILE A CA 1
ATOM 2094 C C . ILE A 1 264 ? 3.127 1.832 23.709 1.00 88.88 264 ILE A C 1
ATOM 2096 O O . ILE A 1 264 ? 2.254 2.178 24.516 1.00 88.88 264 ILE A O 1
ATOM 2100 N N . ALA A 1 265 ? 4.425 2.009 23.953 1.00 88.75 265 ALA A N 1
ATOM 2101 C CA . ALA A 1 265 ? 4.943 2.549 25.207 1.00 88.75 265 ALA A CA 1
ATOM 2102 C C . ALA A 1 265 ? 4.565 4.030 25.373 1.00 88.75 265 ALA A C 1
ATOM 2104 O O . ALA A 1 265 ? 3.939 4.439 26.363 1.00 88.75 265 ALA A O 1
ATOM 2105 N N . SER A 1 266 ? 4.876 4.847 24.370 1.00 89.81 266 SER A N 1
ATOM 2106 C CA . SER A 1 266 ? 4.586 6.281 24.368 1.00 89.81 266 SER A CA 1
ATOM 2107 C C . SER A 1 266 ? 4.274 6.800 22.968 1.00 89.81 266 SER A C 1
ATOM 2109 O O . SER A 1 266 ? 4.497 6.123 21.967 1.00 89.81 266 SER A O 1
ATOM 2111 N N . VAL A 1 267 ? 3.679 7.991 22.927 1.00 88.75 267 VAL A N 1
ATOM 2112 C CA . VAL A 1 267 ? 3.289 8.679 21.698 1.00 88.75 267 VAL A CA 1
ATOM 2113 C C . VAL A 1 267 ? 3.795 10.114 21.769 1.00 88.75 267 VAL A C 1
ATOM 2115 O O . VAL A 1 267 ? 3.797 10.716 22.844 1.00 88.75 267 VAL A O 1
ATOM 2118 N N . ASP A 1 268 ? 4.229 10.631 20.629 1.00 86.38 268 ASP A N 1
ATOM 2119 C CA . ASP A 1 268 ? 4.580 12.024 20.411 1.00 86.38 268 ASP A CA 1
ATOM 2120 C C . ASP A 1 268 ? 3.556 12.668 19.466 1.00 86.38 268 ASP A C 1
ATOM 2122 O O . ASP A 1 268 ? 3.499 12.333 18.282 1.00 86.38 268 ASP A O 1
ATOM 2126 N N . TYR A 1 269 ? 2.737 13.563 20.020 1.00 78.50 269 TYR A N 1
ATOM 2127 C CA . TYR A 1 269 ? 1.562 14.149 19.364 1.00 78.50 269 TYR A CA 1
ATOM 2128 C C . TYR A 1 269 ? 1.888 15.354 18.465 1.00 78.50 269 TYR A C 1
ATOM 2130 O O . TYR A 1 269 ? 1.084 15.731 17.620 1.00 78.50 269 TYR A O 1
ATOM 2138 N N . ASP A 1 270 ? 3.059 15.977 18.642 1.00 69.12 270 ASP A N 1
ATOM 2139 C CA . ASP A 1 270 ? 3.420 17.254 17.998 1.00 69.12 270 ASP A CA 1
ATOM 2140 C C . ASP A 1 270 ? 4.451 17.076 16.873 1.00 69.12 270 ASP A C 1
ATOM 2142 O O . ASP A 1 270 ? 5.027 18.038 16.343 1.00 69.12 270 ASP A O 1
ATOM 2146 N N . THR A 1 271 ? 4.740 15.828 16.516 1.00 65.12 271 THR A N 1
ATOM 2147 C CA . THR A 1 271 ? 5.828 15.524 15.601 1.00 65.12 271 THR A CA 1
ATOM 2148 C C . THR A 1 271 ? 5.431 15.750 14.148 1.00 65.12 271 THR A C 1
ATOM 2150 O O . THR A 1 271 ? 4.487 15.176 13.616 1.00 65.12 271 THR A O 1
ATOM 2153 N N . LYS A 1 272 ? 6.246 16.554 13.461 1.00 68.62 272 LYS A N 1
ATOM 2154 C CA . LYS A 1 272 ? 6.222 16.652 12.001 1.00 68.62 272 LYS A CA 1
ATOM 2155 C C . LYS A 1 272 ? 7.107 15.581 11.398 1.00 68.62 272 LYS A C 1
ATOM 2157 O O . LYS A 1 272 ? 8.288 15.473 11.736 1.00 68.62 272 LYS A O 1
ATOM 2162 N N . ILE A 1 273 ? 6.564 14.868 10.424 1.00 68.00 273 ILE A N 1
ATOM 2163 C CA . ILE A 1 273 ? 7.308 13.837 9.712 1.00 68.00 273 ILE A CA 1
ATOM 2164 C C . ILE A 1 273 ? 8.257 14.512 8.730 1.00 68.00 273 ILE A C 1
ATOM 2166 O O . ILE A 1 273 ? 7.842 15.130 7.750 1.00 68.00 273 ILE A O 1
ATOM 2170 N N . SER A 1 274 ? 9.553 14.394 8.995 1.00 59.75 274 SER A N 1
ATOM 2171 C CA . SER A 1 274 ? 10.602 14.935 8.124 1.00 59.75 274 SER A CA 1
ATOM 2172 C C . SER A 1 274 ? 10.974 13.974 6.988 1.00 59.75 274 SER A C 1
ATOM 2174 O O . SER A 1 274 ? 11.394 14.409 5.914 1.00 59.75 274 SER A O 1
ATOM 2176 N N . SER A 1 275 ? 10.811 12.666 7.210 1.00 64.12 275 SER A N 1
ATOM 2177 C CA . SER A 1 275 ? 11.031 11.601 6.224 1.00 64.12 275 SER A CA 1
ATOM 2178 C C . SER A 1 275 ? 10.435 10.277 6.709 1.00 64.12 275 SER A C 1
ATOM 2180 O O . SER A 1 275 ? 10.269 10.083 7.912 1.00 64.12 275 SER A O 1
ATOM 2182 N N . VAL A 1 276 ? 10.130 9.376 5.771 1.00 62.97 276 VAL A N 1
ATOM 2183 C CA . VAL A 1 276 ? 9.566 8.045 6.044 1.00 62.97 276 VAL A CA 1
ATOM 2184 C C . VAL A 1 276 ? 10.454 6.973 5.422 1.00 62.97 276 VAL A C 1
ATOM 2186 O O . VAL A 1 276 ? 10.824 7.043 4.249 1.00 62.97 276 VAL A O 1
ATOM 2189 N N . GLN A 1 277 ? 10.762 5.961 6.217 1.00 65.56 277 GLN A N 1
ATOM 2190 C CA . GLN A 1 277 ? 11.354 4.695 5.835 1.00 65.56 277 GLN A CA 1
ATOM 2191 C C . GLN A 1 277 ? 10.288 3.598 5.913 1.00 65.56 277 GLN A C 1
ATOM 2193 O O . GLN A 1 277 ? 9.526 3.494 6.874 1.00 65.56 277 GLN A O 1
ATOM 2198 N N . TYR A 1 278 ? 10.260 2.760 4.883 1.00 63.81 278 TYR A N 1
ATOM 2199 C CA . TYR A 1 278 ? 9.492 1.524 4.878 1.00 63.81 278 TYR A CA 1
ATOM 2200 C C . TYR A 1 278 ? 10.310 0.422 5.553 1.00 63.81 278 TYR A C 1
ATOM 2202 O O . TYR A 1 278 ? 11.470 0.215 5.185 1.00 63.81 278 TYR A O 1
ATOM 2210 N N . LEU A 1 279 ? 9.721 -0.264 6.531 1.00 59.22 279 LEU A N 1
ATOM 2211 C CA . LEU A 1 279 ? 10.326 -1.454 7.121 1.00 59.22 279 LEU A CA 1
ATOM 2212 C C . LEU A 1 279 ? 9.773 -2.690 6.403 1.00 59.22 279 LEU A C 1
ATOM 2214 O O . LEU A 1 279 ? 8.552 -2.845 6.327 1.00 59.22 279 LEU A O 1
ATOM 2218 N N . PRO A 1 280 ? 10.638 -3.550 5.836 1.00 50.50 280 PRO A N 1
ATOM 2219 C CA . PRO A 1 280 ? 10.176 -4.738 5.145 1.00 50.50 280 PRO A CA 1
ATOM 2220 C C . PRO A 1 280 ? 9.474 -5.674 6.132 1.00 50.50 280 PRO A C 1
ATOM 2222 O O . PRO A 1 280 ? 10.004 -6.019 7.186 1.00 50.50 280 PRO A O 1
ATOM 2225 N N . ALA A 1 281 ? 8.274 -6.115 5.764 1.00 48.97 281 ALA A N 1
ATOM 2226 C CA . ALA A 1 281 ? 7.589 -7.204 6.436 1.00 48.97 281 ALA A CA 1
ATOM 2227 C C . ALA A 1 281 ? 8.397 -8.493 6.225 1.00 48.97 281 ALA A C 1
ATOM 2229 O O . ALA A 1 281 ? 8.413 -9.001 5.110 1.00 48.97 281 ALA A O 1
ATOM 2230 N N . ASN A 1 282 ? 9.075 -8.983 7.271 1.00 45.22 282 ASN A N 1
ATOM 2231 C CA . ASN A 1 282 ? 9.937 -10.175 7.273 1.00 45.22 282 ASN A CA 1
ATOM 2232 C C . ASN A 1 282 ? 9.621 -11.185 6.162 1.00 45.22 282 ASN A C 1
ATOM 2234 O O . ASN A 1 282 ? 8.638 -11.920 6.267 1.00 45.22 282 ASN A O 1
ATOM 2238 N N . ASN A 1 283 ? 10.487 -11.195 5.152 1.00 39.50 283 ASN A N 1
ATOM 2239 C CA . ASN A 1 283 ? 10.975 -12.353 4.422 1.00 39.50 283 ASN A CA 1
ATOM 2240 C C . ASN A 1 283 ? 12.348 -11.966 3.872 1.00 39.50 283 ASN A C 1
ATOM 2242 O O . ASN A 1 283 ? 12.570 -10.823 3.475 1.00 39.50 283 ASN A O 1
ATOM 2246 N N . GLU A 1 284 ? 13.272 -12.916 3.922 1.00 38.09 284 GLU A N 1
ATOM 2247 C CA . GLU A 1 284 ? 14.583 -12.843 3.295 1.00 38.09 284 GLU A CA 1
ATOM 2248 C C . GLU A 1 284 ? 14.427 -12.534 1.801 1.00 38.09 284 GLU A C 1
ATOM 2250 O O . GLU A 1 284 ? 14.255 -13.436 0.995 1.00 38.09 284 GLU A O 1
ATOM 2255 N N . GLU A 1 285 ? 14.458 -11.260 1.430 1.00 32.72 285 GLU A N 1
ATOM 2256 C CA . GLU A 1 285 ? 14.793 -10.800 0.086 1.00 32.72 285 GLU A CA 1
ATOM 2257 C C . GLU A 1 285 ? 15.292 -9.354 0.200 1.00 32.72 285 GLU A C 1
ATOM 2259 O O . GLU A 1 285 ? 14.544 -8.419 0.468 1.00 32.72 285 GLU A O 1
ATOM 2264 N N . GLU A 1 286 ? 16.618 -9.260 0.114 1.00 32.19 286 GLU A N 1
ATOM 2265 C CA . GLU A 1 286 ? 17.479 -8.119 -0.193 1.00 32.19 286 GLU A CA 1
ATOM 2266 C C . GLU A 1 286 ? 17.020 -6.690 0.155 1.00 32.19 286 GLU A C 1
ATOM 2268 O O . GLU A 1 286 ? 16.064 -6.120 -0.365 1.00 32.19 286 GLU A O 1
ATOM 2273 N N . GLU A 1 287 ? 17.877 -6.066 0.965 1.00 33.56 287 GLU A N 1
ATOM 2274 C CA . GLU A 1 287 ? 18.095 -4.636 1.141 1.00 33.56 287 GLU A CA 1
ATOM 2275 C C . GLU A 1 287 ? 17.756 -3.793 -0.106 1.00 33.56 287 GLU A C 1
ATOM 2277 O O . GLU A 1 287 ? 18.598 -3.527 -0.966 1.00 33.56 287 GLU A O 1
ATOM 2282 N N . ILE A 1 288 ? 16.542 -3.240 -0.155 1.00 30.23 288 ILE A N 1
ATOM 2283 C CA . ILE A 1 288 ? 16.309 -2.021 -0.927 1.00 30.23 288 ILE A CA 1
ATOM 2284 C C . ILE A 1 288 ? 16.746 -0.850 -0.049 1.00 30.23 288 ILE A C 1
ATOM 2286 O O . ILE A 1 288 ? 15.949 -0.163 0.592 1.00 30.23 288 ILE A O 1
ATOM 2290 N N . SER A 1 289 ? 18.056 -0.606 -0.048 1.00 32.72 289 SER A N 1
ATOM 2291 C CA . SER A 1 289 ? 18.607 0.708 0.261 1.00 32.72 289 SER A CA 1
ATOM 2292 C C . SER A 1 289 ? 18.115 1.691 -0.802 1.00 32.72 289 SER A C 1
ATOM 2294 O O . SER A 1 289 ? 18.742 1.917 -1.839 1.00 32.72 289 SER A O 1
ATOM 2296 N N . LEU A 1 290 ? 16.946 2.280 -0.561 1.00 30.89 290 LEU A N 1
ATOM 2297 C CA . LEU A 1 290 ? 16.543 3.516 -1.208 1.00 30.89 290 LEU A CA 1
ATOM 2298 C C . LEU A 1 290 ? 16.657 4.613 -0.167 1.00 30.89 290 LEU A C 1
ATOM 2300 O O . LEU A 1 290 ? 15.848 4.715 0.751 1.00 30.89 290 LEU A O 1
ATOM 2304 N N . LYS A 1 291 ? 17.725 5.398 -0.337 1.00 31.42 291 LYS A N 1
ATOM 2305 C CA . LYS A 1 291 ? 17.999 6.655 0.354 1.00 31.42 291 LYS A CA 1
ATOM 2306 C C . LYS A 1 291 ? 16.709 7.374 0.741 1.00 31.42 291 LYS A C 1
ATOM 2308 O O . LYS A 1 291 ? 15.825 7.561 -0.095 1.00 31.42 291 LYS A O 1
ATOM 2313 N N . SER A 1 292 ? 16.691 7.783 2.006 1.00 39.81 292 SER A N 1
ATOM 2314 C CA . SER A 1 292 ? 15.764 8.727 2.615 1.00 39.81 292 SER A CA 1
ATOM 2315 C C . SER A 1 292 ? 15.239 9.758 1.617 1.00 39.81 292 SER A C 1
ATOM 2317 O O . SER A 1 292 ? 16.011 10.409 0.907 1.00 39.81 292 SER A O 1
ATOM 2319 N N . ILE A 1 293 ? 13.917 9.921 1.582 1.00 43.25 293 ILE A N 1
ATOM 2320 C CA . ILE A 1 293 ? 13.286 11.025 0.865 1.00 43.25 293 ILE A CA 1
ATOM 2321 C C . ILE A 1 293 ? 12.646 11.966 1.879 1.00 43.25 293 ILE A C 1
ATOM 2323 O O . ILE A 1 293 ? 11.978 11.551 2.826 1.00 43.25 293 ILE A O 1
ATOM 2327 N N . ILE A 1 294 ? 12.928 13.247 1.662 1.00 41.94 294 ILE A N 1
ATOM 2328 C CA . ILE A 1 294 ? 12.374 14.396 2.363 1.00 41.94 294 ILE A CA 1
ATOM 2329 C C . ILE A 1 294 ? 10.959 14.598 1.819 1.00 41.94 294 ILE A C 1
ATOM 2331 O O . ILE A 1 294 ? 10.806 14.902 0.636 1.00 41.94 294 ILE A O 1
ATOM 2335 N N . SER A 1 295 ? 9.943 14.436 2.669 1.00 38.59 295 SER A N 1
ATOM 2336 C CA . SER A 1 295 ? 8.568 14.816 2.326 1.00 38.59 295 SER A CA 1
ATOM 2337 C C . SER A 1 295 ? 8.526 16.329 2.053 1.00 38.59 295 SER A C 1
ATOM 2339 O O . SER A 1 295 ? 8.884 17.101 2.946 1.00 38.59 295 SER A O 1
ATOM 2341 N N . PRO A 1 296 ? 8.122 16.802 0.856 1.00 34.00 296 PRO A N 1
ATOM 2342 C CA . PRO A 1 296 ? 8.132 18.229 0.537 1.00 34.00 296 PRO A CA 1
ATOM 2343 C C . PRO A 1 296 ? 6.949 19.016 1.130 1.00 34.00 296 PRO A C 1
ATOM 2345 O O . PRO A 1 296 ? 6.825 20.212 0.873 1.00 34.00 296 PRO A O 1
ATOM 2348 N N . ALA A 1 297 ? 6.104 18.396 1.953 1.00 37.59 297 ALA A N 1
ATOM 2349 C CA . ALA A 1 297 ? 5.048 19.070 2.698 1.00 37.59 297 ALA A CA 1
ATOM 2350 C C . ALA A 1 297 ? 5.022 18.548 4.139 1.00 37.59 297 ALA A C 1
ATOM 2352 O O . ALA A 1 297 ? 5.258 17.362 4.380 1.00 37.59 297 ALA A O 1
ATOM 2353 N N . GLY A 1 298 ? 4.802 19.453 5.097 1.00 48.16 298 GLY A N 1
ATOM 2354 C CA . GLY A 1 298 ? 4.716 19.114 6.514 1.00 48.16 298 GLY A CA 1
ATOM 2355 C C . GLY A 1 298 ? 3.526 18.199 6.753 1.00 48.16 298 GLY A C 1
ATOM 2356 O O . GLY A 1 298 ? 2.398 18.677 6.807 1.00 48.16 298 GLY A O 1
ATOM 2357 N N . ASN A 1 299 ? 3.800 16.906 6.876 1.00 57.97 299 ASN A N 1
ATOM 2358 C CA . ASN A 1 299 ? 2.795 15.918 7.213 1.00 57.97 299 ASN A CA 1
ATOM 2359 C C . ASN A 1 299 ? 2.754 15.758 8.722 1.00 57.97 299 ASN A C 1
ATOM 2361 O O . ASN A 1 299 ? 3.797 15.674 9.382 1.00 57.97 299 ASN A O 1
ATOM 2365 N N . TRP A 1 300 ? 1.531 15.770 9.228 1.00 65.19 300 TRP A N 1
ATOM 2366 C CA . TRP A 1 300 ? 1.213 15.590 10.629 1.00 65.19 300 TRP A CA 1
ATOM 2367 C C . TRP A 1 300 ? 0.848 14.125 10.827 1.00 65.19 300 TRP A C 1
ATOM 2369 O O . TRP A 1 300 ? 0.233 13.499 9.960 1.00 65.19 300 TRP A O 1
ATOM 2379 N N . GLY A 1 301 ? 1.354 13.567 11.911 1.00 74.75 301 GLY A N 1
ATOM 2380 C CA . GLY A 1 301 ? 1.150 12.183 12.266 1.00 74.75 301 GLY A CA 1
ATOM 2381 C C . GLY A 1 301 ? 1.648 11.946 13.671 1.00 74.75 301 GLY A C 1
ATOM 2382 O O . GLY A 1 301 ? 2.723 12.428 14.029 1.00 74.75 301 GLY A O 1
ATOM 2383 N N . ASP A 1 302 ? 0.904 11.185 14.458 1.00 81.94 302 ASP A N 1
ATOM 2384 C CA . ASP A 1 302 ? 1.371 10.813 15.785 1.00 81.94 302 ASP A CA 1
ATOM 2385 C C . ASP A 1 302 ? 2.562 9.848 15.692 1.00 81.94 302 ASP A C 1
ATOM 2387 O O . ASP A 1 302 ? 2.473 8.773 15.091 1.00 81.94 302 ASP A O 1
ATOM 2391 N N . GLY A 1 303 ? 3.683 10.195 16.320 1.00 85.12 303 GLY A N 1
ATOM 2392 C CA . GLY A 1 303 ? 4.848 9.318 16.392 1.00 85.12 303 GLY A CA 1
ATOM 2393 C C . GLY A 1 303 ? 4.690 8.282 17.504 1.00 85.12 303 GLY A C 1
ATOM 2394 O O . GLY A 1 303 ? 4.565 8.644 18.669 1.00 85.12 303 GLY A O 1
ATOM 2395 N N . MET A 1 304 ? 4.741 6.992 17.181 1.00 87.38 304 MET A N 1
ATOM 2396 C CA . MET A 1 304 ? 4.658 5.899 18.157 1.00 87.38 304 MET A CA 1
ATOM 2397 C C . MET A 1 304 ? 6.050 5.422 18.580 1.00 87.38 304 MET A C 1
ATOM 2399 O O . MET A 1 304 ? 6.948 5.250 17.752 1.00 87.38 304 MET A O 1
ATOM 2403 N N . ILE A 1 305 ? 6.217 5.156 19.874 1.00 86.88 305 ILE A N 1
ATOM 2404 C CA . ILE A 1 305 ? 7.435 4.590 20.460 1.00 86.88 305 ILE A CA 1
ATOM 2405 C C . ILE A 1 305 ? 7.086 3.235 21.078 1.00 86.88 305 ILE A C 1
ATOM 2407 O O . ILE A 1 305 ? 6.146 3.123 21.872 1.00 86.88 305 ILE A O 1
ATOM 2411 N N . LEU A 1 306 ? 7.853 2.209 20.709 1.00 83.94 306 LEU A N 1
ATOM 2412 C CA . LEU A 1 306 ? 7.705 0.841 21.212 1.00 83.94 306 LEU A CA 1
ATOM 2413 C C . LEU A 1 306 ? 8.614 0.608 22.435 1.00 83.94 306 LEU A C 1
ATOM 2415 O O . LEU A 1 306 ? 9.586 1.346 22.606 1.00 83.94 306 LEU A O 1
ATOM 2419 N N . PRO A 1 307 ? 8.327 -0.392 23.288 1.00 81.62 307 PRO A N 1
ATOM 2420 C CA . PRO A 1 307 ? 9.199 -0.778 24.400 1.00 81.62 307 PRO A CA 1
ATOM 2421 C C . PRO A 1 307 ? 10.630 -1.155 23.962 1.00 81.62 307 PRO A C 1
ATOM 2423 O O . PRO A 1 307 ? 10.863 -1.554 22.818 1.00 81.62 307 PRO A O 1
ATOM 2426 N N . ASP A 1 308 ? 11.595 -1.076 24.886 1.00 68.81 308 ASP A N 1
ATOM 2427 C CA . ASP A 1 308 ? 12.994 -1.463 24.642 1.00 68.81 308 ASP A CA 1
ATOM 2428 C C . ASP A 1 308 ? 13.104 -2.932 24.177 1.00 68.81 308 ASP A C 1
ATOM 2430 O O . ASP A 1 308 ? 12.560 -3.840 24.805 1.00 68.81 308 ASP A O 1
ATOM 2434 N N . GLY A 1 309 ? 13.823 -3.175 23.069 1.00 59.44 309 GLY A N 1
ATOM 2435 C CA . GLY A 1 309 ? 13.852 -4.475 22.366 1.00 59.44 309 GLY A CA 1
ATOM 2436 C C . GLY A 1 309 ? 12.763 -4.638 21.289 1.00 59.44 309 GLY A C 1
ATOM 2437 O O . GLY A 1 309 ? 12.521 -5.751 20.818 1.00 59.44 309 GLY A O 1
ATOM 2438 N N . GLY A 1 310 ? 12.116 -3.524 20.932 1.00 55.22 310 GLY A N 1
ATOM 2439 C CA . GLY A 1 310 ? 10.879 -3.374 20.161 1.00 55.22 310 GLY A CA 1
ATOM 2440 C C . GLY A 1 310 ? 10.855 -3.831 18.704 1.00 55.22 310 GLY A C 1
ATOM 2441 O O . GLY A 1 310 ? 10.455 -3.062 17.837 1.00 55.22 310 GLY A O 1
ATOM 2442 N N . ASP A 1 311 ? 11.199 -5.090 18.441 1.00 55.03 311 ASP A N 1
ATOM 2443 C CA . ASP A 1 311 ? 10.762 -5.789 17.223 1.00 55.03 311 ASP A CA 1
ATOM 2444 C C . ASP A 1 311 ? 10.496 -7.287 17.457 1.00 55.03 311 ASP A C 1
ATOM 2446 O O . ASP A 1 311 ? 10.608 -8.131 16.565 1.00 55.03 311 ASP A O 1
ATOM 2450 N N . SER A 1 312 ? 10.152 -7.669 18.690 1.00 45.66 312 SER A N 1
ATOM 2451 C CA . SER A 1 312 ? 9.826 -9.064 18.985 1.00 45.66 312 SER A CA 1
ATOM 2452 C C . SER A 1 312 ? 8.389 -9.381 18.552 1.00 45.66 312 SER A C 1
ATOM 2454 O O . SER A 1 312 ? 7.458 -9.423 19.347 1.00 45.66 312 SER A O 1
ATOM 2456 N N . SER A 1 313 ? 8.232 -9.656 17.253 1.00 53.38 313 SER A N 1
ATOM 2457 C CA . SER A 1 313 ? 7.096 -10.358 16.621 1.00 53.38 313 SER A CA 1
ATOM 2458 C C . SER A 1 313 ? 5.793 -9.575 16.374 1.00 53.38 313 SER A C 1
ATOM 2460 O O . SER A 1 313 ? 4.701 -10.085 16.621 1.00 53.38 313 SER A O 1
ATOM 2462 N N . GLY A 1 314 ? 5.893 -8.358 15.817 1.00 55.00 314 GLY A N 1
ATOM 2463 C CA . GLY A 1 314 ? 4.719 -7.508 15.555 1.00 55.00 314 GLY A CA 1
ATOM 2464 C C . GLY A 1 314 ? 4.519 -6.913 14.155 1.00 55.00 314 GLY A C 1
ATOM 2465 O O . GLY A 1 314 ? 3.397 -6.539 13.871 1.00 55.00 314 GLY A O 1
ATOM 2466 N N . ARG A 1 315 ? 5.551 -6.835 13.297 1.00 61.56 315 ARG A N 1
ATOM 2467 C CA . ARG A 1 315 ? 5.626 -6.079 12.020 1.00 61.56 315 ARG A CA 1
ATOM 2468 C C . ARG A 1 315 ? 5.253 -4.591 12.133 1.00 61.56 315 ARG A C 1
ATOM 2470 O O . ARG A 1 315 ? 4.091 -4.190 12.051 1.00 61.56 315 ARG A O 1
ATOM 2477 N N . ALA A 1 316 ? 6.283 -3.757 12.229 1.00 65.75 316 ALA A N 1
ATOM 2478 C CA . ALA A 1 316 ? 6.212 -2.342 11.891 1.00 65.75 316 ALA A CA 1
ATOM 2479 C C . ALA A 1 316 ? 6.474 -2.147 10.392 1.00 65.75 316 ALA A C 1
ATOM 2481 O O . ALA A 1 316 ? 7.281 -2.858 9.803 1.00 65.75 316 ALA A O 1
ATOM 2482 N N . ILE A 1 317 ? 5.791 -1.187 9.780 1.00 67.88 317 ILE A N 1
ATOM 2483 C CA . ILE A 1 317 ? 5.779 -1.008 8.316 1.00 67.88 317 ILE A CA 1
ATOM 2484 C C . ILE A 1 317 ? 6.175 0.402 7.899 1.00 67.88 317 ILE A C 1
ATOM 2486 O O . ILE A 1 317 ? 6.715 0.586 6.813 1.00 67.88 317 ILE A O 1
ATOM 2490 N N . LEU A 1 318 ? 5.993 1.393 8.774 1.00 74.81 318 LEU A N 1
ATOM 2491 C CA . LEU A 1 318 ? 6.441 2.762 8.536 1.00 74.81 318 LEU A CA 1
ATOM 2492 C C . LEU A 1 318 ? 7.189 3.289 9.753 1.00 74.81 318 LEU A C 1
ATOM 2494 O O . LEU A 1 318 ? 6.653 3.299 10.862 1.00 74.81 318 LEU A O 1
ATOM 2498 N N . LYS A 1 319 ? 8.411 3.763 9.526 1.00 74.25 319 LYS A N 1
ATOM 2499 C CA . LYS A 1 319 ? 9.282 4.364 10.535 1.00 74.25 319 LYS A CA 1
ATOM 2500 C C . LYS A 1 319 ? 9.839 5.683 10.006 1.00 74.25 319 LYS A C 1
ATOM 2502 O O . LYS A 1 319 ? 10.203 5.757 8.841 1.00 74.25 319 LYS A O 1
ATOM 2507 N N . GLY A 1 320 ? 9.889 6.735 10.809 1.00 70.56 320 GLY A N 1
ATOM 2508 C CA . GLY A 1 320 ? 10.519 7.996 10.424 1.00 70.56 320 GLY A CA 1
ATOM 2509 C C . GLY A 1 320 ? 12.031 7.991 10.649 1.00 70.56 320 GLY A C 1
ATOM 2510 O O . GLY A 1 320 ? 12.572 7.127 11.340 1.00 70.56 320 GLY A O 1
ATOM 2511 N N . ALA A 1 321 ? 12.734 8.984 10.095 1.00 68.12 321 ALA A N 1
ATOM 2512 C CA . ALA A 1 321 ? 14.158 9.192 10.413 1.00 68.12 321 ALA A CA 1
ATOM 2513 C C . ALA A 1 321 ? 14.406 9.720 11.836 1.00 68.12 321 ALA A C 1
ATOM 2515 O O . ALA A 1 321 ? 15.552 9.838 12.253 1.00 68.12 321 ALA A O 1
ATOM 2516 N N . ASP A 1 322 ? 13.346 10.052 12.568 1.00 70.88 322 ASP A N 1
ATOM 2517 C CA . ASP A 1 322 ? 13.354 10.399 13.990 1.00 70.88 322 ASP A CA 1
ATOM 2518 C C . ASP A 1 322 ? 13.266 9.165 14.905 1.00 70.88 322 ASP A C 1
ATOM 2520 O O . ASP A 1 322 ? 13.001 9.293 16.097 1.00 70.88 322 ASP A O 1
ATOM 2524 N N . ASP A 1 323 ? 13.454 7.973 14.339 1.00 72.19 323 ASP A N 1
ATOM 2525 C CA . ASP A 1 323 ? 13.338 6.674 14.996 1.00 72.19 323 ASP A CA 1
ATOM 2526 C C . ASP A 1 323 ? 11.936 6.298 15.510 1.00 72.19 323 ASP A C 1
ATOM 2528 O O . ASP A 1 323 ? 11.772 5.239 16.120 1.00 72.19 323 ASP A O 1
ATOM 2532 N N . ARG A 1 324 ? 10.906 7.093 15.197 1.00 79.69 324 ARG A N 1
ATOM 2533 C CA . ARG A 1 324 ? 9.516 6.828 15.597 1.00 79.69 324 ARG A CA 1
ATOM 2534 C C . ARG A 1 324 ? 8.772 6.000 14.563 1.00 79.69 324 ARG A C 1
ATOM 2536 O O . ARG A 1 324 ? 9.052 6.069 13.368 1.00 79.69 324 ARG A O 1
ATOM 2543 N N . TYR A 1 325 ? 7.784 5.243 15.016 1.00 82.06 325 TYR A N 1
ATOM 2544 C CA . TYR A 1 325 ? 6.917 4.454 14.152 1.00 82.06 325 TYR A CA 1
ATOM 2545 C C . TYR A 1 325 ? 5.655 5.227 13.793 1.00 82.06 325 TYR A C 1
ATOM 2547 O O . TYR A 1 325 ? 5.023 5.841 14.644 1.00 82.06 325 TYR A O 1
ATOM 2555 N N . TYR A 1 326 ? 5.265 5.133 12.529 1.00 81.81 326 TYR A N 1
ATOM 2556 C CA . TYR A 1 326 ? 4.035 5.715 11.988 1.00 81.81 326 TYR A CA 1
ATOM 2557 C C . TYR A 1 326 ? 3.104 4.643 11.413 1.00 81.81 326 TYR A C 1
ATOM 2559 O O . TYR A 1 326 ? 2.023 4.938 10.914 1.00 81.81 326 TYR A O 1
ATOM 2567 N N . GLY A 1 327 ? 3.540 3.383 11.460 1.00 84.44 327 GLY A N 1
ATOM 2568 C CA . 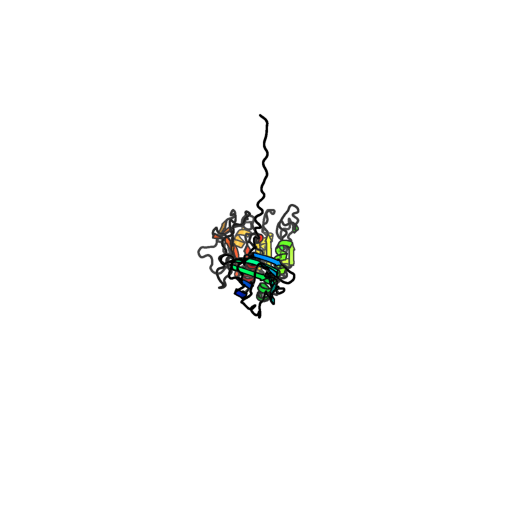GLY A 1 327 ? 2.792 2.221 11.016 1.00 84.44 327 GLY A CA 1
ATOM 2569 C C . GLY A 1 327 ? 3.166 1.008 11.855 1.00 84.44 327 GLY A C 1
ATOM 2570 O O . GLY A 1 327 ? 4.337 0.624 11.878 1.00 84.44 327 GLY A O 1
ATOM 2571 N N . ILE A 1 328 ? 2.183 0.397 12.508 1.00 85.44 328 ILE A N 1
ATOM 2572 C CA . ILE A 1 328 ? 2.350 -0.780 13.363 1.00 85.44 328 ILE A CA 1
ATOM 2573 C C . ILE A 1 328 ? 1.250 -1.793 13.082 1.00 85.44 328 ILE A C 1
ATOM 2575 O O . ILE A 1 328 ? 0.122 -1.422 12.762 1.00 85.44 328 ILE A O 1
ATOM 2579 N N . THR A 1 329 ? 1.555 -3.076 13.218 1.00 84.88 329 THR A N 1
ATOM 2580 C CA . THR A 1 329 ? 0.554 -4.130 13.099 1.00 84.88 329 THR A CA 1
ATOM 2581 C C . THR A 1 329 ? 0.552 -5.040 14.323 1.00 84.88 329 THR A C 1
ATOM 2583 O O . THR A 1 329 ? 1.469 -5.044 15.138 1.00 84.88 329 THR A O 1
ATOM 2586 N N . SER A 1 330 ? -0.547 -5.758 14.517 1.00 85.56 330 SER A N 1
ATOM 2587 C CA . SER A 1 330 ? -0.717 -6.732 15.586 1.00 85.56 330 SER A CA 1
ATOM 2588 C C . SER A 1 330 ? -1.682 -7.798 15.105 1.00 85.56 330 SER A C 1
ATOM 2590 O O . SER A 1 330 ? -2.895 -7.585 15.034 1.00 85.56 330 SER A O 1
ATOM 2592 N N . LYS A 1 331 ? -1.134 -8.969 14.780 1.00 82.69 331 LYS A N 1
ATOM 2593 C CA . LYS A 1 331 ? -1.907 -10.134 14.348 1.00 82.69 331 LYS A CA 1
ATOM 2594 C C . LYS A 1 331 ? -2.888 -10.585 15.432 1.00 82.69 331 LYS A C 1
ATOM 2596 O O . LYS A 1 331 ? -4.059 -10.812 15.146 1.00 82.69 331 LYS A O 1
ATOM 2601 N N . THR A 1 332 ? -2.443 -10.608 16.690 1.00 85.44 332 THR A N 1
ATOM 2602 C CA . THR A 1 332 ? -3.279 -10.958 17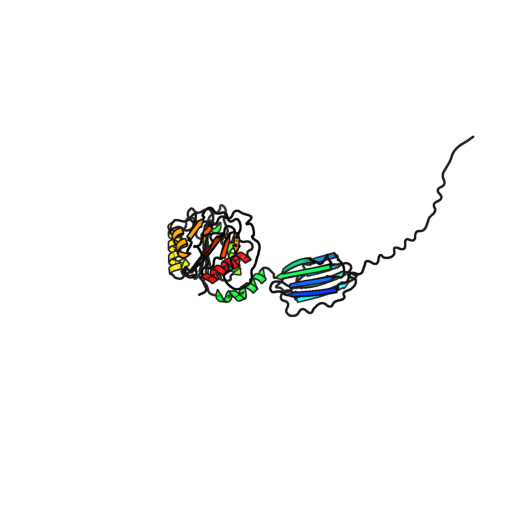.851 1.00 85.44 332 THR A CA 1
ATOM 2603 C C . THR A 1 332 ? -4.425 -9.973 18.062 1.00 85.44 332 THR A C 1
ATOM 2605 O O . THR A 1 332 ? -5.538 -10.386 18.381 1.00 85.44 332 THR A O 1
ATOM 2608 N N . ALA A 1 333 ? -4.179 -8.669 17.898 1.00 88.62 333 ALA A N 1
ATOM 2609 C CA . ALA A 1 333 ? -5.246 -7.677 18.007 1.00 88.62 333 ALA A CA 1
ATOM 2610 C C . ALA A 1 333 ? -6.122 -7.614 16.751 1.00 88.62 333 ALA A C 1
ATOM 2612 O O . ALA A 1 333 ? -7.244 -7.122 16.830 1.00 88.62 333 ALA A O 1
ATOM 2613 N N . GLY A 1 334 ? -5.617 -8.097 15.614 1.00 90.38 334 GLY A N 1
ATOM 2614 C CA . GLY A 1 334 ? -6.264 -7.959 14.321 1.00 90.38 334 GLY A CA 1
ATOM 2615 C C . GLY A 1 334 ? -6.250 -6.528 13.791 1.00 90.38 334 GLY A C 1
ATOM 2616 O O . GLY A 1 334 ? -7.202 -6.120 13.131 1.00 90.38 334 GLY A O 1
ATOM 2617 N N . ILE A 1 335 ? -5.216 -5.755 14.135 1.00 92.75 335 ILE A N 1
ATOM 2618 C CA . ILE A 1 335 ? -5.127 -4.321 13.849 1.00 92.75 335 ILE A CA 1
ATOM 2619 C C . ILE A 1 335 ? -3.838 -4.034 13.085 1.00 92.75 335 ILE A C 1
ATOM 2621 O O . ILE A 1 335 ? -2.756 -4.419 13.523 1.00 92.75 335 ILE A O 1
ATOM 2625 N N . ALA A 1 336 ? -3.949 -3.295 11.990 1.00 90.75 336 ALA A N 1
ATOM 2626 C CA . ALA A 1 336 ? -2.870 -2.496 11.434 1.00 90.75 336 ALA A CA 1
ATOM 2627 C C . ALA A 1 336 ? -3.222 -1.021 11.627 1.00 90.75 336 ALA A C 1
ATOM 2629 O O . ALA A 1 336 ? -4.313 -0.608 11.255 1.00 90.75 336 ALA A O 1
ATOM 2630 N N . LEU A 1 337 ? -2.336 -0.234 12.223 1.00 90.75 337 LEU A N 1
ATOM 2631 C CA . LEU A 1 337 ? -2.536 1.188 12.472 1.00 90.75 337 LEU A CA 1
ATOM 2632 C C . LEU A 1 337 ? -1.468 1.990 11.737 1.00 90.75 337 LEU A C 1
ATOM 2634 O O . LEU A 1 337 ? -0.278 1.763 11.941 1.00 90.75 337 LEU A O 1
ATOM 2638 N N . PHE A 1 338 ? -1.908 2.967 10.958 1.00 88.00 338 PHE A N 1
ATOM 2639 C CA . PHE A 1 338 ? -1.092 3.999 10.348 1.00 88.00 338 PHE A CA 1
ATOM 2640 C C . PHE A 1 338 ? -1.490 5.350 10.917 1.00 88.00 338 PHE A C 1
ATOM 2642 O O . PHE A 1 338 ? -2.625 5.780 10.735 1.00 88.00 338 PHE A O 1
ATOM 2649 N N . THR A 1 339 ? -0.559 6.041 11.565 1.00 85.12 339 THR A N 1
ATOM 2650 C CA . THR A 1 339 ? -0.805 7.380 12.116 1.00 85.12 339 THR A CA 1
ATOM 2651 C C . THR A 1 339 ? -0.565 8.490 11.089 1.00 85.12 339 THR A C 1
ATOM 2653 O O . THR A 1 339 ? -0.368 9.649 11.427 1.00 85.12 339 THR A O 1
ATOM 2656 N N . VAL A 1 340 ? -0.495 8.122 9.810 1.00 76.75 340 VAL A N 1
ATOM 2657 C CA . VAL A 1 340 ? -0.150 8.999 8.693 1.00 76.75 340 VAL A CA 1
ATOM 2658 C C . VAL A 1 340 ? -0.962 8.610 7.483 1.00 76.75 340 VAL A C 1
ATOM 2660 O O . VAL A 1 340 ? -1.223 7.431 7.242 1.00 76.75 340 VAL A O 1
ATOM 2663 N N . GLU A 1 341 ? -1.305 9.593 6.663 1.00 73.00 341 GLU A N 1
ATOM 2664 C CA . GLU A 1 341 ? -1.915 9.293 5.380 1.00 73.00 341 GLU A CA 1
ATOM 2665 C C . GLU A 1 341 ? -0.882 8.652 4.452 1.00 73.00 341 GLU A C 1
ATOM 2667 O O . GLU A 1 341 ? 0.173 9.222 4.162 1.00 73.00 341 GLU A O 1
ATOM 2672 N N . LEU A 1 342 ? -1.199 7.463 3.934 1.00 68.19 342 LEU A N 1
ATOM 2673 C CA . LEU A 1 342 ? -0.323 6.758 2.996 1.00 68.19 342 LEU A CA 1
ATOM 2674 C C . LEU A 1 342 ? -0.073 7.570 1.714 1.00 68.19 342 LEU A C 1
ATOM 2676 O O . LEU A 1 342 ? 0.931 7.349 1.041 1.00 68.19 342 LEU A O 1
ATOM 2680 N N . ALA A 1 343 ? -0.923 8.553 1.391 1.00 63.22 343 ALA A N 1
ATOM 2681 C CA . ALA A 1 343 ? -0.713 9.513 0.301 1.00 63.22 343 ALA A CA 1
ATOM 2682 C C . ALA A 1 343 ? 0.599 10.287 0.382 1.00 63.22 343 ALA A C 1
ATOM 2684 O O . ALA A 1 343 ? 1.085 10.780 -0.635 1.00 63.22 343 ALA A O 1
ATOM 2685 N N . ASN A 1 344 ? 1.200 10.321 1.562 1.00 62.72 344 ASN A N 1
ATOM 2686 C CA . ASN A 1 344 ? 2.456 10.996 1.817 1.00 62.72 344 ASN A CA 1
ATOM 2687 C C . ASN A 1 344 ? 3.690 10.120 1.588 1.00 62.72 344 ASN A C 1
ATOM 2689 O O . ASN A 1 344 ? 4.815 10.613 1.625 1.00 62.72 344 ASN A O 1
ATOM 2693 N N . VAL A 1 345 ? 3.502 8.826 1.318 1.00 64.69 345 VAL A N 1
ATOM 2694 C CA . VAL A 1 345 ? 4.590 7.929 0.920 1.00 64.69 345 VAL A CA 1
ATOM 2695 C C . VAL A 1 345 ? 4.834 8.076 -0.580 1.00 64.69 345 VAL A C 1
ATOM 2697 O O . VAL A 1 345 ? 3.896 8.107 -1.375 1.00 64.69 345 VAL A O 1
ATOM 2700 N N . ASP A 1 346 ? 6.087 8.156 -1.014 1.00 60.28 346 ASP A N 1
ATOM 2701 C CA . ASP A 1 346 ? 6.385 8.369 -2.430 1.00 60.28 346 ASP A CA 1
ATOM 2702 C C . ASP A 1 346 ? 6.041 7.167 -3.313 1.00 60.28 346 ASP A C 1
ATOM 2704 O O . ASP A 1 346 ? 6.631 6.089 -3.210 1.00 60.28 346 ASP A O 1
ATOM 2708 N N . GLY A 1 347 ? 5.157 7.419 -4.276 1.00 59.62 347 GLY A N 1
ATOM 2709 C CA . GLY A 1 347 ? 4.798 6.487 -5.334 1.00 59.62 347 GLY A CA 1
ATOM 2710 C C . GLY A 1 347 ? 3.626 5.568 -4.960 1.00 59.62 347 GLY A C 1
ATOM 2711 O O . GLY A 1 347 ? 3.641 4.946 -3.900 1.00 59.62 347 GLY A O 1
ATOM 2712 N N . PRO A 1 348 ? 2.629 5.416 -5.850 1.00 56.31 348 PRO A N 1
ATOM 2713 C CA . PRO A 1 348 ? 1.435 4.606 -5.585 1.00 56.31 348 PRO A CA 1
ATOM 2714 C C . PRO A 1 348 ? 1.750 3.132 -5.279 1.00 56.31 348 PRO A C 1
ATOM 2716 O O . PRO A 1 348 ? 1.050 2.500 -4.498 1.00 56.31 348 PRO A O 1
ATOM 2719 N N . PHE A 1 349 ? 2.840 2.603 -5.838 1.00 59.66 349 PHE A N 1
ATOM 2720 C CA . PHE A 1 349 ? 3.285 1.226 -5.619 1.00 59.66 349 PHE A CA 1
ATOM 2721 C C . PHE A 1 349 ? 3.736 0.954 -4.186 1.00 59.66 349 PHE A C 1
ATOM 2723 O O . PHE A 1 349 ? 3.289 -0.010 -3.584 1.00 59.66 349 PHE A O 1
ATOM 2730 N N . LYS A 1 350 ? 4.544 1.844 -3.597 1.00 68.62 350 LYS A N 1
ATOM 2731 C CA . LYS A 1 350 ? 5.012 1.656 -2.217 1.00 68.62 350 LYS A CA 1
ATOM 2732 C C . LYS A 1 350 ? 3.850 1.668 -1.230 1.00 68.62 350 LYS A C 1
ATOM 2734 O O . LYS A 1 350 ? 3.825 0.889 -0.290 1.00 68.62 350 LYS A O 1
ATOM 2739 N N . ARG A 1 351 ? 2.869 2.542 -1.465 1.00 72.88 351 ARG A N 1
ATOM 2740 C CA . ARG A 1 351 ? 1.639 2.642 -0.661 1.00 72.88 351 ARG A CA 1
ATOM 2741 C C . ARG A 1 351 ? 0.834 1.353 -0.712 1.00 72.88 351 ARG A C 1
ATOM 2743 O O . ARG A 1 351 ? 0.361 0.878 0.314 1.00 72.88 351 ARG A O 1
ATOM 2750 N N . LEU A 1 352 ? 0.718 0.798 -1.913 1.00 69.94 352 LEU A N 1
ATOM 2751 C CA . LEU A 1 352 ? 0.039 -0.458 -2.176 1.00 69.94 352 LEU A CA 1
ATOM 2752 C C . LEU A 1 352 ? 0.764 -1.635 -1.505 1.00 69.94 352 LEU A C 1
ATOM 2754 O O . LEU A 1 352 ? 0.111 -2.437 -0.846 1.00 69.94 352 LEU A O 1
ATOM 2758 N N . ASP A 1 353 ? 2.096 -1.685 -1.573 1.00 71.25 353 ASP A N 1
ATOM 2759 C CA . ASP A 1 353 ? 2.905 -2.704 -0.892 1.00 71.25 353 ASP A CA 1
ATOM 2760 C C . ASP A 1 353 ? 2.776 -2.620 0.632 1.00 71.25 353 ASP A C 1
ATOM 2762 O O . ASP A 1 353 ? 2.640 -3.647 1.298 1.00 71.25 353 ASP A O 1
ATOM 2766 N N . ILE A 1 354 ? 2.767 -1.407 1.191 1.00 75.31 354 ILE A N 1
ATOM 2767 C CA . ILE A 1 354 ? 2.557 -1.170 2.624 1.00 75.31 354 ILE A CA 1
ATOM 2768 C C . ILE A 1 354 ? 1.181 -1.676 3.056 1.00 75.31 354 ILE A C 1
ATOM 2770 O O . ILE A 1 354 ? 1.074 -2.447 4.012 1.00 75.31 354 ILE A O 1
ATOM 2774 N N . LEU A 1 355 ? 0.134 -1.249 2.345 1.00 78.81 355 LEU A N 1
ATOM 2775 C CA . LEU A 1 355 ? -1.242 -1.617 2.658 1.00 78.81 355 LEU A CA 1
ATOM 2776 C C . LEU A 1 355 ? -1.440 -3.131 2.534 1.00 78.81 355 LEU A C 1
ATOM 2778 O O . LEU A 1 355 ? -1.998 -3.750 3.435 1.00 78.81 355 LEU A O 1
ATOM 2782 N N . LYS A 1 356 ? -0.910 -3.747 1.473 1.00 76.81 356 LYS A N 1
ATOM 2783 C CA . LYS A 1 356 ? -0.930 -5.200 1.301 1.00 76.81 356 LYS A CA 1
ATOM 2784 C C . LYS A 1 356 ? -0.197 -5.913 2.435 1.00 76.81 356 LYS A C 1
ATOM 2786 O O . LYS A 1 356 ? -0.757 -6.820 3.031 1.00 76.81 356 LYS A O 1
ATOM 2791 N N . SER A 1 357 ? 1.028 -5.500 2.756 1.00 75.88 357 SER A N 1
ATOM 2792 C CA . SER A 1 357 ? 1.837 -6.148 3.800 1.00 75.88 357 SER A CA 1
ATOM 2793 C C . SER A 1 357 ? 1.148 -6.104 5.163 1.00 75.88 357 SER A C 1
ATOM 2795 O O . SER A 1 357 ? 1.231 -7.063 5.933 1.00 75.88 357 SER A O 1
ATOM 2797 N N . ALA A 1 358 ? 0.445 -5.004 5.447 1.00 80.50 358 ALA A N 1
ATOM 2798 C CA . ALA A 1 358 ? -0.375 -4.866 6.638 1.00 80.50 358 ALA A CA 1
ATOM 2799 C C . ALA A 1 358 ? -1.558 -5.842 6.636 1.00 80.50 358 ALA A C 1
ATOM 2801 O O . ALA A 1 358 ? -1.770 -6.541 7.626 1.00 80.50 358 ALA A O 1
ATOM 2802 N N . ILE A 1 359 ? -2.292 -5.911 5.520 1.00 82.44 359 ILE A N 1
ATOM 2803 C CA . ILE A 1 359 ? -3.431 -6.818 5.340 1.00 82.44 359 ILE A CA 1
ATOM 2804 C C . ILE A 1 359 ? -2.980 -8.274 5.474 1.00 82.44 359 ILE A C 1
ATOM 2806 O O . ILE A 1 359 ? -3.518 -8.993 6.308 1.00 82.44 359 ILE A O 1
ATOM 2810 N N . ASP A 1 360 ? -1.953 -8.692 4.734 1.00 76.94 360 ASP A N 1
ATOM 2811 C CA . ASP A 1 360 ? -1.406 -10.051 4.798 1.00 76.94 360 ASP A CA 1
ATOM 2812 C C . ASP A 1 360 ? -1.048 -10.436 6.240 1.00 76.94 360 ASP A C 1
ATOM 2814 O O . ASP A 1 360 ? -1.326 -11.544 6.685 1.00 76.94 360 ASP A O 1
ATOM 2818 N N . TYR A 1 361 ? -0.443 -9.520 7.001 1.00 78.81 361 TYR A N 1
ATOM 2819 C CA . TYR A 1 361 ? -0.019 -9.823 8.363 1.00 78.81 361 TYR A CA 1
ATOM 2820 C C . TYR A 1 361 ? -1.180 -10.059 9.331 1.00 78.81 361 TYR A C 1
ATOM 2822 O O . TYR A 1 361 ? -1.090 -10.930 10.197 1.00 78.81 361 TYR A O 1
ATOM 2830 N N . ILE A 1 362 ? -2.254 -9.276 9.214 1.00 83.31 362 ILE A N 1
ATOM 2831 C CA . ILE A 1 362 ? -3.406 -9.390 10.117 1.00 83.31 362 ILE A CA 1
ATOM 2832 C C . ILE A 1 362 ? -4.422 -10.440 9.652 1.00 83.31 362 ILE A C 1
ATOM 2834 O O . ILE A 1 362 ? -5.212 -10.903 10.477 1.00 83.31 362 ILE A O 1
ATOM 2838 N N . MET A 1 363 ? -4.405 -10.805 8.363 1.00 81.12 363 MET A N 1
ATOM 2839 C CA . MET A 1 363 ? -5.332 -11.766 7.758 1.00 81.12 363 MET A CA 1
ATOM 2840 C C . MET A 1 363 ? -4.779 -13.196 7.692 1.00 81.12 363 MET A C 1
ATOM 2842 O O . MET A 1 363 ? -5.558 -14.131 7.852 1.00 81.12 363 MET A O 1
ATOM 2846 N N . CYS A 1 364 ? -3.475 -13.396 7.465 1.00 70.19 364 CYS A N 1
ATOM 2847 C CA . CYS A 1 364 ? -2.905 -14.741 7.328 1.00 70.19 364 CYS A CA 1
ATOM 2848 C C . CYS A 1 364 ? -2.609 -15.373 8.699 1.00 70.19 364 CYS A C 1
ATOM 2850 O O . CYS A 1 364 ? -1.898 -14.780 9.518 1.00 70.19 364 CYS A O 1
ATOM 2852 N N . GLU A 1 365 ? -3.129 -16.584 8.940 1.00 54.88 365 GLU A N 1
ATOM 2853 C CA . GLU A 1 365 ? -2.907 -17.399 10.155 1.00 54.88 365 GLU A CA 1
ATOM 2854 C C . GLU A 1 365 ? -1.484 -17.929 10.331 1.00 54.88 365 GLU A C 1
ATOM 2856 O O . GLU A 1 365 ? -0.723 -18.024 9.346 1.00 54.88 365 GLU A O 1
#

Radius of gyration: 32.13 Å; chains: 1; bounding box: 79×88×94 Å

Secondary structure (DSSP, 8-state):
------------------------PPPEEEEEEEEEE-SS-EEEEEEESS---EEEEEETTEEEEEEETEEEE-SPPPP--S-SSEEEEEEEEETTEEEEEEEEPTTEEEEEEEEEGGGTEEEEEEEE-HHHHHHHHHHTTSTTTTT--EEEEEESS-GGGT-TT----HHHHHHHHHHHH----EEEE--TT-----HHHHTT-SEEEEEE--TT-S-SS-HHHHHHHHHHHHTT-EEEEEETTTTTSS-HHHHHHHHHHTT--EEESS-EEEEEEEPP-S-S---------EEEEEEE-PEEEPPTT--SSS-EEEEETTS-EEEEEETTTTEEEESS-GGGSSSHHHHHHHHHHHHHHHH--

Sequence (365 aa):
MSNQPLSKYLIIIALSTLVALPISTPALKLKNIEIASREESTSIDLAFDKPFDYNIDAIAGGLFIIIYKVNKVECSVPEITDNRFISSINIENVKKTLKVRINTTKLSKRFVSYKLSRGKLLRVEIKPSVDHIITSMFEKRYEDLRGIKCLIVDDDDGINNGNLAGGVDVDRYYTFYNENLGLGWDTITIMHNQKSIPLEKLAPYDLIIWITGINAVPETIGKEKLNTIERYLKGGGKIVLISQNLFSDSPYETVAFFKNKLDIASVDYDTKISSVQYLPANNEEEEISLKSIISPAGNWGDGMILPDGGDSSGRAILKGADDRYYGITSKTAGIALFTVELANVDGPFKRLDILKSAIDYIMCE

pLDDT: mean 74.02, std 18.29, range [30.23, 97.19]